Protein 1BUS (pdb70)

B-factor: mean 2.75, std 1.79, range [0.45, 11.87]

Sequence (56 aa):
GAQVDCAEFKDPKVYCTRESNPHCGSNGETYGNKCAFCKAVMKSGGKINLKHRGKCGAQVDCAEFKDPKVYCTRESNPHCGSNGETYGNKCAFCKAVMKSGGKINLKHRGKCGAQVDCAEFKDPKVYCTRESNPHCGSNGETYGNKCAFCKAVMKSGGKINLKHRGKCGAQVDCAEFKDPKVYCTRESNPHCGSNGETYGNKCAFCKAVMKSGGKINLKHRGKCGAQVDCAEFKDPKVYCTRESNPHCGSNGETYGNKCAFCKAVMKSGGKINLKHRGKC

Nearest PDB structures (foldseek):
  2bus-assembly1_A  TM=8.706E-01  e=3.213E-07  Bos taurus
  4ovo-assembly1_A  TM=6.851E-01  e=3.018E-05  Lophura nycthemera
  1sgp-assembly1_I  TM=7.358E-01  e=1.054E-04  Meleagris gallopavo
  2sgf-assembly1_I  TM=7.367E-01  e=1.054E-04  Meleagris gallopavo
  1sgr-assembly1_I  TM=7.365E-01  e=1.565E-04  Meleagris gallopavo

CATH classification: 3.30.60.30

Radius of gyration: 10.7 Å; Cα contacts (8 Å, |Δi|>4): 84; chains: 1; bounding box: 30×25×21 Å

Foldseek 3Di:
DDDQDQVVQVPDDDDPQDPAAWWAWPPAFIQGHSNSQSVCVVVVPPGTDTDGHDTD

Secondary structure (DSSP, 8-state):
------STT-TTTTS-SS-S--EEBSSS-EE--HHHHHHHHHTT-S---B--SS--

Solvent-accessible surface area: 4419 Å² total

InterPro domains:
  IPR002350 Kazal domain [PF00050] (30-80)
  IPR002350 Kazal domain [PS00282] (40-62)
  IPR002350 Kazal domain [PS51465] (24-80)
  IPR002350 Kazal domain [SM00280] (29-80)
  IPR036058 Kazal domain superfamily [SSF100895] (27-80)
  IPR050159 Kazal-type Serine Protease Inhibitor [PTHR47499] (1-80)

Organism: Bos taurus (NCBI:txid9913)

Structure (mmCIF, N/CA/C/O backbone):
data_1BUS
#
_entry.id   1BUS
#
_cell.length_a   1.000
_cell.length_b   1.000
_cell.length_c   1.000
_cell.angle_alpha   90.00
_cell.angle_beta   90.00
_cell.angle_gamma   90.00
#
_symmetry.space_group_name_H-M   'P 1'
#
loop_
_atom_site.group_PDB
_atom_site.id
_atom_site.type_symbol
_atom_site.label_atom_id
_atom_site.label_alt_id
_atom_site.label_comp_id
_atom_site.label_asym_id
_atom_site.label_entity_id
_atom_site.label_seq_id
_atom_site.pdbx_PDB_ins_code
_atom_site.Cartn_x
_atom_site.Cartn_y
_atom_site.Cartn_z
_atom_site.occupancy
_atom_site.B_iso_or_equiv
_atom_site.auth_seq_id
_atom_site.auth_comp_id
_atom_site.auth_asym_id
_atom_site.auth_atom_id
_atom_site.pdbx_PDB_model_num
ATOM 11 N N . GLY A 1 2 ? 1.876 -14.662 9.851 1.00 2.65 2 GLY A N 1
ATOM 12 C CA . GLY A 1 2 ? 1.138 -14.353 8.644 1.00 3.94 2 GLY A CA 1
ATOM 13 C C . GLY A 1 2 ? 1.020 -12.851 8.396 1.00 3.16 2 GLY A C 1
ATOM 14 O O . GLY A 1 2 ? 0.090 -12.224 8.897 1.00 3.13 2 GLY A O 1
ATOM 16 N N . ALA A 1 3 ? 1.966 -12.328 7.632 1.00 3.11 3 ALA A N 1
ATOM 17 C CA . ALA A 1 3 ? 1.974 -10.907 7.315 1.00 3.21 3 ALA A CA 1
ATOM 18 C C . ALA A 1 3 ? 0.603 -10.555 6.727 1.00 1.90 3 ALA A C 1
ATOM 19 O O . ALA A 1 3 ? 0.195 -11.112 5.709 1.00 3.19 3 ALA A O 1
ATOM 23 N N . GLN A 1 4 ? -0.071 -9.631 7.398 1.00 1.05 4 GLN A N 1
ATOM 24 C CA . GLN A 1 4 ? -1.382 -9.200 6.962 1.00 2.27 4 GLN A CA 1
ATOM 25 C C . GLN A 1 4 ? -1.391 -7.912 6.148 1.00 1.69 4 GLN A C 1
ATOM 26 O O . GLN A 1 4 ? -2.145 -7.000 6.496 1.00 2.16 4 GLN A O 1
ATOM 34 N N . VAL A 1 5 ? -0.575 -7.869 5.103 1.00 1.22 5 VAL A N 1
ATOM 35 C CA . VAL A 1 5 ? -0.522 -6.685 4.270 1.00 1.01 5 VAL A CA 1
ATOM 36 C C . VAL A 1 5 ? -1.303 -6.901 2.969 1.00 0.97 5 VAL A C 1
ATOM 37 O O . VAL A 1 5 ? -0.848 -6.470 1.909 1.00 2.29 5 VAL A O 1
ATOM 44 N N . ASP A 1 6 ? -2.443 -7.554 3.088 1.00 0.91 6 ASP A N 1
ATOM 45 C CA . ASP A 1 6 ? -3.281 -7.822 1.921 1.00 0.85 6 ASP A CA 1
ATOM 46 C C . ASP A 1 6 ? -4.043 -6.530 1.656 1.00 1.21 6 ASP A C 1
ATOM 47 O O . ASP A 1 6 ? -4.235 -5.785 2.627 1.00 1.87 6 ASP A O 1
ATOM 54 N N . CYS A 1 7 ? -4.439 -6.294 0.423 1.00 1.25 7 CYS A N 1
ATOM 55 C CA . CYS A 1 7 ? -5.165 -5.073 0.118 1.00 1.79 7 CYS A CA 1
ATOM 56 C C . CYS A 1 7 ? -6.351 -5.253 -0.846 1.00 1.45 7 CYS A C 1
ATOM 57 O O . CYS A 1 7 ? -6.914 -4.269 -1.332 1.00 1.65 7 CYS A O 1
ATOM 62 N N . ALA A 1 8 ? -6.691 -6.505 -1.090 1.00 1.84 8 ALA A N 1
ATOM 63 C CA . ALA A 1 8 ? -7.785 -6.835 -1.974 1.00 2.43 8 ALA A CA 1
ATOM 64 C C . ALA A 1 8 ? -9.072 -6.955 -1.158 1.00 2.34 8 ALA A C 1
ATOM 65 O O . ALA A 1 8 ? -10.134 -6.449 -1.513 1.00 2.64 8 ALA A O 1
ATOM 69 N N . GLU A 1 9 ? -8.936 -7.657 -0.040 1.00 2.48 9 GLU A N 1
ATOM 70 C CA . GLU A 1 9 ? -10.031 -7.896 0.874 1.00 3.15 9 GLU A CA 1
ATOM 71 C C . GLU A 1 9 ? -10.543 -6.680 1.628 1.00 2.57 9 GLU A C 1
ATOM 72 O O . GLU A 1 9 ? -11.546 -6.804 2.337 1.00 3.13 9 GLU A O 1
ATOM 80 N N . PHE A 1 10 ? -9.867 -5.554 1.472 1.00 1.80 10 PHE A N 1
ATOM 81 C CA . PHE A 1 10 ? -10.284 -4.338 2.155 1.00 2.07 10 PHE A CA 1
ATOM 82 C C . PHE A 1 10 ? -10.498 -3.187 1.165 1.00 1.60 10 PHE A C 1
ATOM 83 O O . PHE A 1 10 ? -10.451 -2.020 1.547 1.00 2.60 10 PHE A O 1
ATOM 94 N N . LYS A 1 11 ? -10.726 -3.569 -0.080 1.00 1.27 11 LYS A N 1
ATOM 95 C CA . LYS A 1 11 ? -10.945 -2.578 -1.123 1.00 2.33 11 LYS A CA 1
ATOM 96 C C . LYS A 1 11 ? -12.238 -1.805 -0.845 1.00 2.45 11 LYS A C 1
ATOM 97 O O . LYS A 1 11 ? -12.224 -0.649 -0.421 1.00 3.71 11 LYS A O 1
ATOM 105 N N . ASP A 1 12 ? -13.347 -2.484 -1.099 1.00 1.62 12 ASP A N 1
ATOM 106 C CA . ASP A 1 12 ? -14.666 -1.916 -0.899 1.00 1.90 12 ASP A CA 1
ATOM 107 C C . ASP A 1 12 ? -15.210 -2.299 0.472 1.00 1.61 12 ASP A C 1
ATOM 108 O O . ASP A 1 12 ? -14.699 -3.234 1.089 1.00 2.25 12 ASP A O 1
ATOM 115 N N . PRO A 1 13 ? -16.251 -1.556 0.914 1.00 1.61 13 PRO A N 1
ATOM 116 C CA . PRO A 1 13 ? -16.846 -0.466 0.184 1.00 1.63 13 PRO A CA 1
ATOM 117 C C . PRO A 1 13 ? -16.493 0.926 0.709 1.00 1.64 13 PRO A C 1
ATOM 118 O O . PRO A 1 13 ? -16.744 1.207 1.881 1.00 2.29 13 PRO A O 1
ATOM 123 N N . LYS A 1 14 ? -15.931 1.757 -0.153 1.00 2.13 14 LYS A N 1
ATOM 124 C CA . LYS A 1 14 ? -15.539 3.119 0.201 1.00 2.66 14 LYS A CA 1
ATOM 125 C C . LYS A 1 14 ? -14.720 3.065 1.503 1.00 1.66 14 LYS A C 1
ATOM 126 O O . LYS A 1 14 ? -15.124 3.586 2.537 1.00 1.85 14 LYS A O 1
ATOM 134 N N . VAL A 1 15 ? -13.574 2.410 1.390 1.00 1.36 15 VAL A N 1
ATOM 135 C CA . VAL A 1 15 ? -12.677 2.247 2.508 1.00 1.72 15 VAL A CA 1
ATOM 136 C C . VAL A 1 15 ? -11.340 3.018 2.521 1.00 2.32 15 VAL A C 1
ATOM 137 O O . VAL A 1 15 ? -11.207 4.110 3.069 1.00 3.78 15 VAL A O 1
ATOM 144 N N . TYR A 1 16 ? -10.362 2.382 1.900 1.00 2.93 16 TYR A N 1
ATOM 145 C CA . TYR A 1 16 ? -9.016 2.869 1.779 1.00 3.96 16 TYR A CA 1
ATOM 146 C C . TYR A 1 16 ? -8.498 3.850 0.739 1.00 2.47 16 TYR A C 1
ATOM 147 O O . TYR A 1 16 ? -7.854 3.423 -0.209 1.00 2.71 16 TYR A O 1
ATOM 158 N N . CYS A 1 17 ? -8.752 5.144 0.900 1.00 2.25 17 CYS A N 1
ATOM 159 C CA . CYS A 1 17 ? -8.260 6.098 -0.075 1.00 1.19 17 CYS A CA 1
ATOM 160 C C . CYS A 1 17 ? -8.161 7.520 0.478 1.00 1.53 17 CYS A C 1
ATOM 161 O O . CYS A 1 17 ? -8.519 7.840 1.604 1.00 2.90 17 CYS A O 1
ATOM 166 N N . THR A 1 18 ? -7.648 8.379 -0.392 1.00 2.15 18 THR A N 1
ATOM 167 C CA . THR A 1 18 ? -7.441 9.785 -0.142 1.00 2.70 18 THR A CA 1
ATOM 168 C C . THR A 1 18 ? -6.682 10.187 1.123 1.00 2.31 18 THR A C 1
ATOM 169 O O . THR A 1 18 ? -5.481 10.445 1.047 1.00 2.96 18 THR A O 1
ATOM 176 N N . ARG A 1 19 ? -7.394 10.232 2.233 1.00 2.18 19 ARG A N 1
ATOM 177 C CA . ARG A 1 19 ? -6.794 10.602 3.503 1.00 2.06 19 ARG A CA 1
ATOM 178 C C . ARG A 1 19 ? -5.916 9.439 4.008 1.00 1.71 19 ARG A C 1
ATOM 179 O O . ARG A 1 19 ? -6.337 8.531 4.709 1.00 2.35 19 ARG A O 1
ATOM 189 N N . GLU A 1 20 ? -4.655 9.534 3.596 1.00 2.43 20 GLU A N 1
ATOM 190 C CA . GLU A 1 20 ? -3.640 8.562 3.938 1.00 2.76 20 GLU A CA 1
ATOM 191 C C . GLU A 1 20 ? -3.565 8.313 5.444 1.00 2.00 20 GLU A C 1
ATOM 192 O O . GLU A 1 20 ? -3.457 9.287 6.185 1.00 3.05 20 GLU A O 1
ATOM 200 N N . SER A 1 21 ? -3.621 7.044 5.822 1.00 1.42 21 SER A N 1
ATOM 201 C CA . SER A 1 21 ? -3.557 6.698 7.246 1.00 2.30 21 SER A CA 1
ATOM 202 C C . SER A 1 21 ? -2.229 5.940 7.586 1.00 2.45 21 SER A C 1
ATOM 203 O O . SER A 1 21 ? -2.257 5.108 8.475 1.00 3.93 21 SER A O 1
ATOM 208 N N . ASN A 1 22 ? -1.222 6.331 6.818 1.00 1.47 22 ASN A N 1
ATOM 209 C CA . ASN A 1 22 ? 0.060 5.708 7.026 1.00 2.32 22 ASN A CA 1
ATOM 210 C C . ASN A 1 22 ? 1.128 6.007 5.984 1.00 1.53 22 ASN A C 1
ATOM 211 O O . ASN A 1 22 ? 1.041 5.412 4.910 1.00 1.79 22 ASN A O 1
ATOM 218 N N . PRO A 1 23 ? 2.106 6.890 6.295 1.00 1.28 23 PRO A N 1
ATOM 219 C CA . PRO A 1 23 ? 3.154 7.196 5.326 1.00 1.06 23 PRO A CA 1
ATOM 220 C C . PRO A 1 23 ? 3.989 5.900 5.258 1.00 0.97 23 PRO A C 1
ATOM 221 O O . PRO A 1 23 ? 4.861 5.781 6.111 1.00 1.43 23 PRO A O 1
ATOM 226 N N . HIS A 1 24 ? 3.664 5.066 4.291 1.00 1.01 24 HIS A N 1
ATOM 227 C CA . HIS A 1 24 ? 4.410 3.808 4.162 1.00 0.94 24 HIS A CA 1
ATOM 228 C C . HIS A 1 24 ? 5.307 3.861 2.905 1.00 0.96 24 HIS A C 1
ATOM 229 O O . HIS A 1 24 ? 4.862 4.426 1.909 1.00 1.07 24 HIS A O 1
ATOM 241 N N . CYS A 1 25 ? 6.506 3.278 3.043 1.00 0.95 25 CYS A N 1
ATOM 242 C CA . CYS A 1 25 ? 7.401 3.301 1.903 1.00 1.15 25 CYS A CA 1
ATOM 243 C C . CYS A 1 25 ? 7.856 1.987 1.266 1.00 1.22 25 CYS A C 1
ATOM 244 O O . CYS A 1 25 ? 8.473 1.104 1.844 1.00 2.38 25 CYS A O 1
ATOM 249 N N . GLY A 1 26 ? 7.510 1.880 -0.022 1.00 1.05 26 GLY A N 1
ATOM 250 C CA . GLY A 1 26 ? 7.794 0.760 -0.883 1.00 1.33 26 GLY A CA 1
ATOM 251 C C . GLY A 1 26 ? 9.194 0.171 -0.851 1.00 2.14 26 GLY A C 1
ATOM 252 O O . GLY A 1 26 ? 10.064 0.617 -0.109 1.00 3.80 26 GLY A O 1
ATOM 254 N N . SER A 1 27 ? 9.368 -0.846 -1.685 1.00 1.58 27 SER A N 1
ATOM 255 C CA . SER A 1 27 ? 10.684 -1.512 -1.742 1.00 2.84 27 SER A CA 1
ATOM 256 C C . SER A 1 27 ? 11.869 -0.531 -1.862 1.00 3.14 27 SER A C 1
ATOM 257 O O . SER A 1 27 ? 12.535 -0.226 -0.869 1.00 4.69 27 SER A O 1
ATOM 262 N N . ASN A 1 28 ? 12.075 -0.081 -3.063 1.00 2.20 28 ASN A N 1
ATOM 263 C CA . ASN A 1 28 ? 13.142 0.866 -3.365 1.00 3.04 28 ASN A CA 1
ATOM 264 C C . ASN A 1 28 ? 12.517 1.684 -4.517 1.00 2.76 28 ASN A C 1
ATOM 265 O O . ASN A 1 28 ? 13.246 2.103 -5.403 1.00 3.99 28 ASN A O 1
ATOM 272 N N . GLY A 1 29 ? 11.193 1.841 -4.412 1.00 2.33 29 GLY A N 1
ATOM 273 C CA . GLY A 1 29 ? 10.546 2.589 -5.467 1.00 4.04 29 GLY A CA 1
ATOM 274 C C . GLY A 1 29 ? 9.727 3.812 -5.150 1.00 4.07 29 GLY A C 1
ATOM 275 O O . GLY A 1 29 ? 9.841 4.790 -5.907 1.00 4.90 29 GLY A O 1
ATOM 277 N N . GLU A 1 30 ? 8.936 3.764 -4.095 1.00 3.26 30 GLU A N 1
ATOM 278 C CA . GLU A 1 30 ? 8.132 4.912 -3.775 1.00 3.31 30 GLU A CA 1
ATOM 279 C C . GLU A 1 30 ? 7.598 5.121 -2.359 1.00 2.68 30 GLU A C 1
ATOM 280 O O . GLU A 1 30 ? 7.372 4.189 -1.598 1.00 2.35 30 GLU A O 1
ATOM 288 N N . THR A 1 31 ? 7.407 6.404 -2.064 1.00 2.63 31 THR A N 1
ATOM 289 C CA . THR A 1 31 ? 6.897 6.815 -0.768 1.00 2.16 31 THR A CA 1
ATOM 290 C C . THR A 1 31 ? 5.429 7.216 -0.945 1.00 2.23 31 THR A C 1
ATOM 291 O O . THR A 1 31 ? 5.136 8.163 -1.671 1.00 2.50 31 THR A O 1
ATOM 298 N N . TYR A 1 32 ? 4.580 6.474 -0.270 1.00 2.11 32 TYR A N 1
ATOM 299 C CA . TYR A 1 32 ? 3.141 6.761 -0.359 1.00 2.38 32 TYR A CA 1
ATOM 300 C C . TYR A 1 32 ? 2.531 6.227 0.927 1.00 1.48 32 TYR A C 1
ATOM 301 O O . TYR A 1 32 ? 3.187 6.365 1.974 1.00 1.20 32 TYR A O 1
ATOM 312 N N . GLY A 1 33 ? 1.343 5.650 0.851 1.00 1.91 33 GLY A N 1
ATOM 313 C CA . GLY A 1 33 ? 0.780 5.145 2.086 1.00 2.69 33 GLY A CA 1
ATOM 314 C C . GLY A 1 33 ? -0.708 4.985 2.220 1.00 2.16 33 GLY A C 1
ATOM 315 O O . GLY A 1 33 ? -1.124 4.159 3.037 1.00 2.83 33 GLY A O 1
ATOM 317 N N . ASN A 1 34 ? -1.451 5.740 1.450 1.00 1.33 34 ASN A N 1
ATOM 318 C CA . ASN A 1 34 ? -2.905 5.616 1.537 1.00 1.52 34 ASN A CA 1
ATOM 319 C C . ASN A 1 34 ? -3.064 4.182 0.953 1.00 1.57 34 ASN A C 1
ATOM 320 O O . ASN A 1 34 ? -2.541 3.914 -0.113 1.00 1.51 34 ASN A O 1
ATOM 327 N N . LYS A 1 35 ? -3.774 3.395 1.735 1.00 1.75 35 LYS A N 1
ATOM 328 C CA . LYS A 1 35 ? -4.039 2.017 1.389 1.00 1.89 35 LYS A CA 1
ATOM 329 C C . LYS A 1 35 ? -4.356 1.877 -0.117 1.00 1.50 35 LYS A C 1
ATOM 330 O O . LYS A 1 35 ? -3.834 0.941 -0.732 1.00 1.30 35 LYS A O 1
ATOM 338 N N . CYS A 1 36 ? -5.176 2.791 -0.638 1.00 1.54 36 CYS A N 1
ATOM 339 C CA . CYS A 1 36 ? -5.492 2.689 -2.050 1.00 1.47 36 CYS A CA 1
ATOM 340 C C . CYS A 1 36 ? -4.219 2.943 -2.892 1.00 1.03 36 CYS A C 1
ATOM 341 O O . CYS A 1 36 ? -3.969 2.130 -3.768 1.00 0.99 36 CYS A O 1
ATOM 346 N N . ALA A 1 37 ? -3.522 4.023 -2.585 1.00 0.81 37 ALA A N 1
ATOM 347 C CA . ALA A 1 37 ? -2.317 4.327 -3.336 1.00 0.66 37 ALA A CA 1
ATOM 348 C C . ALA A 1 37 ? -1.404 3.096 -3.433 1.00 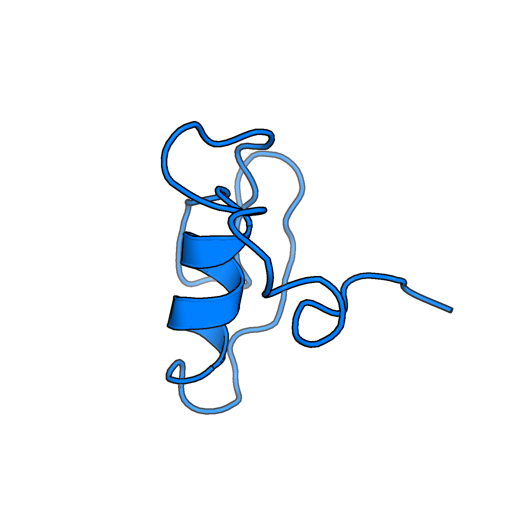0.49 37 ALA A C 1
ATOM 349 O O . ALA A 1 37 ? -1.048 2.719 -4.545 1.00 0.70 37 ALA A O 1
ATOM 353 N N . PHE A 1 38 ? -1.071 2.536 -2.274 1.00 0.54 38 PHE A N 1
ATOM 354 C CA . PHE A 1 38 ? -0.208 1.372 -2.295 1.00 0.70 38 PHE A CA 1
ATOM 355 C C . PHE A 1 38 ? -0.733 0.144 -3.043 1.00 0.64 38 PHE A C 1
ATOM 356 O O . PHE A 1 38 ? 0.015 -0.373 -3.881 1.00 0.63 38 PHE A O 1
ATOM 367 N N . CYS A 1 39 ? -1.951 -0.283 -2.739 1.00 0.71 39 CYS A N 1
ATOM 368 C CA . CYS A 1 39 ? -2.467 -1.454 -3.437 1.00 0.72 39 CYS A CA 1
ATOM 369 C C . CYS A 1 39 ? -2.545 -1.166 -4.949 1.00 0.45 39 CYS A C 1
ATOM 370 O O . CYS A 1 39 ? -2.125 -1.979 -5.771 1.00 0.56 39 CYS A O 1
ATOM 375 N N . LYS A 1 40 ? -3.087 -0.003 -5.265 1.00 0.52 40 LYS A N 1
ATOM 376 C CA . LYS A 1 40 ? -3.243 0.433 -6.636 1.00 0.76 40 LYS A CA 1
ATOM 377 C C . LYS A 1 40 ? -1.931 0.456 -7.410 1.00 0.76 40 LYS A C 1
ATOM 378 O O . LYS A 1 40 ? -1.898 -0.011 -8.550 1.00 0.98 40 LYS A O 1
ATOM 386 N N . ALA A 1 41 ? -0.893 0.992 -6.785 1.00 0.67 41 ALA A N 1
ATOM 387 C CA . ALA A 1 41 ? 0.406 1.060 -7.445 1.00 0.94 41 ALA A CA 1
ATOM 388 C C . ALA A 1 41 ? 1.009 -0.347 -7.541 1.00 0.96 41 ALA A C 1
ATOM 389 O O . ALA A 1 41 ? 1.267 -0.818 -8.644 1.00 1.08 41 ALA A O 1
ATOM 393 N N . VAL A 1 42 ? 1.208 -0.958 -6.387 1.00 0.98 42 VAL A N 1
ATOM 394 C CA . VAL A 1 42 ? 1.772 -2.290 -6.311 1.00 1.29 42 VAL A CA 1
ATOM 395 C C . VAL A 1 42 ? 1.122 -3.248 -7.306 1.00 1.05 42 VAL A C 1
ATOM 396 O O . VAL A 1 42 ? 1.822 -4.095 -7.859 1.00 1.19 42 VAL A O 1
ATOM 403 N N . MET A 1 43 ? -0.177 -3.078 -7.499 1.00 0.90 43 MET A N 1
ATOM 404 C CA . MET A 1 43 ? -0.888 -3.947 -8.438 1.00 1.13 43 MET A CA 1
ATOM 405 C C . MET A 1 43 ? -0.169 -3.791 -9.789 1.00 1.07 43 MET A C 1
ATOM 406 O O . MET A 1 43 ? 0.411 -4.746 -10.295 1.00 1.20 43 MET A O 1
ATOM 413 N N . LYS A 1 44 ? -0.239 -2.578 -10.320 1.00 1.02 44 LYS A N 1
ATOM 414 C CA . LYS A 1 44 ? 0.385 -2.269 -11.584 1.00 1.19 44 LYS A CA 1
ATOM 415 C C . LYS A 1 44 ? 1.816 -1.777 -11.322 1.00 1.18 44 LYS A C 1
ATOM 416 O O . LYS A 1 44 ? 2.201 -0.714 -11.814 1.00 2.12 44 LYS A O 1
ATOM 424 N N . SER A 1 45 ? 2.565 -2.552 -10.561 1.00 1.48 45 SER A N 1
ATOM 425 C CA . SER A 1 45 ? 3.937 -2.212 -10.231 1.00 1.50 45 SER A CA 1
ATOM 426 C C . SER A 1 45 ? 4.880 -2.904 -11.215 1.00 1.70 45 SER A C 1
ATOM 427 O O . SER A 1 45 ? 5.805 -2.288 -11.745 1.00 2.11 45 SER A O 1
ATOM 432 N N . GLY A 1 46 ? 4.615 -4.185 -11.433 1.00 1.91 46 GLY A N 1
ATOM 433 C CA . GLY A 1 46 ? 5.423 -4.978 -12.342 1.00 2.20 46 GLY A CA 1
ATOM 434 C C . GLY A 1 46 ? 5.646 -6.382 -11.770 1.00 2.27 46 GLY A C 1
ATOM 435 O O . GLY A 1 46 ? 5.750 -7.360 -12.511 1.00 2.54 46 GLY A O 1
ATOM 437 N N . GLY A 1 47 ? 5.713 -6.438 -10.448 1.00 2.22 47 GLY A N 1
ATOM 438 C CA . GLY A 1 47 ? 5.921 -7.694 -9.753 1.00 2.61 47 GLY A CA 1
ATOM 439 C C . GLY A 1 47 ? 7.311 -7.771 -9.119 1.00 1.95 47 GLY A C 1
ATOM 440 O O . GLY A 1 47 ? 7.857 -8.863 -8.969 1.00 2.52 47 GLY A O 1
ATOM 442 N N . LYS A 1 48 ? 7.842 -6.608 -8.765 1.00 1.60 48 LYS A N 1
ATOM 443 C CA . LYS A 1 48 ? 9.160 -6.553 -8.153 1.00 2.15 48 LYS A CA 1
ATOM 444 C C . LYS A 1 48 ? 9.255 -5.403 -7.155 1.00 2.01 48 LYS A C 1
ATOM 445 O O . LYS A 1 48 ? 10.354 -4.942 -6.843 1.00 2.42 48 LYS A O 1
ATOM 453 N N . ILE A 1 49 ? 8.101 -4.961 -6.673 1.00 1.69 49 ILE A N 1
ATOM 454 C CA . ILE A 1 49 ? 8.064 -3.866 -5.712 1.00 1.59 49 ILE A CA 1
ATOM 455 C C . ILE A 1 49 ? 7.563 -4.406 -4.374 1.00 1.30 49 ILE A C 1
ATOM 456 O O . ILE A 1 49 ? 6.362 -4.373 -4.114 1.00 1.76 49 ILE A O 1
ATOM 464 N N . ASN A 1 50 ? 8.501 -4.885 -3.572 1.00 1.79 50 ASN A N 1
ATOM 465 C CA . ASN A 1 50 ? 8.138 -5.427 -2.262 1.00 1.78 50 ASN A CA 1
ATOM 466 C C . ASN A 1 50 ? 8.016 -4.213 -1.340 1.00 1.55 50 ASN A C 1
ATOM 467 O O . ASN A 1 50 ? 7.964 -3.095 -1.865 1.00 1.61 50 ASN A O 1
ATOM 474 N N . LEU A 1 51 ? 7.974 -4.469 -0.036 1.00 1.60 51 LEU A N 1
ATOM 475 C CA . LEU A 1 51 ? 7.859 -3.364 0.873 1.00 1.54 51 LEU A CA 1
ATOM 476 C C . LEU A 1 51 ? 8.755 -3.353 2.128 1.00 1.37 51 LEU A C 1
ATOM 477 O O . LEU A 1 51 ? 9.073 -4.336 2.776 1.00 2.51 51 LEU A O 1
ATOM 485 N N . LYS A 1 52 ? 9.132 -2.122 2.423 1.00 1.54 52 LYS A N 1
ATOM 486 C CA . LYS A 1 52 ? 9.979 -1.773 3.570 1.00 2.25 52 LYS A CA 1
ATOM 487 C C . LYS A 1 52 ? 9.223 -0.496 4.048 1.00 2.15 52 LYS A C 1
ATOM 488 O O . LYS A 1 52 ? 9.744 0.557 4.358 1.00 3.61 52 LYS A O 1
ATOM 496 N N . HIS A 1 53 ? 7.916 -0.710 4.058 1.00 2.24 53 HIS A N 1
ATOM 497 C CA . HIS A 1 53 ? 6.912 0.288 4.433 1.00 3.36 53 HIS A CA 1
ATOM 498 C C . HIS A 1 53 ? 7.052 1.141 5.693 1.00 1.85 53 HIS A C 1
ATOM 499 O O . HIS A 1 53 ? 6.259 2.075 5.769 1.00 1.86 53 HIS A O 1
ATOM 511 N N . ARG A 1 54 ? 7.987 0.800 6.547 1.00 1.50 54 ARG A N 1
ATOM 512 C CA . ARG A 1 54 ? 8.122 1.612 7.749 1.00 1.06 54 ARG A CA 1
ATOM 513 C C . ARG A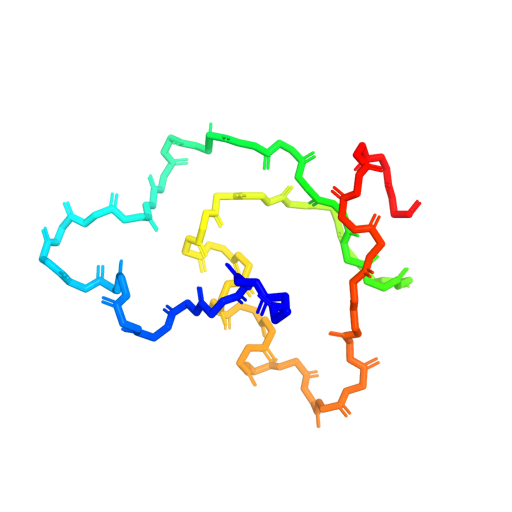 1 54 ? 8.842 2.946 7.499 1.00 1.27 54 ARG A C 1
ATOM 514 O O . ARG A 1 54 ? 10.015 2.966 7.149 1.00 2.34 54 ARG A O 1
ATOM 524 N N . GLY A 1 55 ? 8.081 4.017 7.697 1.00 1.20 55 GLY A N 1
ATOM 525 C CA . GLY A 1 55 ? 8.633 5.354 7.495 1.00 1.72 55 GLY A CA 1
ATOM 526 C C . GLY A 1 55 ? 9.108 5.397 6.036 1.00 1.05 55 GLY A C 1
ATOM 527 O O . GLY A 1 55 ? 8.354 5.021 5.142 1.00 0.99 55 GLY A O 1
ATOM 529 N N . LYS A 1 56 ? 10.336 5.848 5.860 1.00 1.71 56 LYS A N 1
ATOM 530 C CA . LYS A 1 56 ? 10.902 5.932 4.528 1.00 2.02 56 LYS A CA 1
ATOM 531 C C . LYS A 1 56 ? 10.998 4.480 4.017 1.00 2.44 56 LYS A C 1
ATOM 532 O O . LYS A 1 56 ? 10.711 3.524 4.731 1.00 3.09 56 LYS A O 1
ATOM 540 N N . CYS A 1 57 ? 11.406 4.372 2.762 1.00 2.37 57 CYS A N 1
ATOM 541 C CA . CYS A 1 57 ? 11.541 3.068 2.131 1.00 3.01 57 CYS A CA 1
ATOM 542 C C . CYS A 1 57 ? 12.584 2.280 2.905 1.00 4.10 57 CYS A C 1
ATOM 543 O O . CYS A 1 57 ? 13.330 2.871 3.693 1.00 3.96 57 CYS A O 1
ATOM 559 N N . GLY A 1 2 ? 0.483 -13.816 -10.893 1.00 1.91 2 GLY A N 2
ATOM 560 C CA . GLY A 1 2 ? 0.945 -12.445 -11.009 1.00 2.23 2 GLY A CA 2
ATOM 561 C C . GLY A 1 2 ? 1.138 -11.771 -9.654 1.00 2.32 2 GLY A C 2
ATOM 562 O O . GLY A 1 2 ? 2.076 -10.995 -9.491 1.00 2.83 2 GLY A O 2
ATOM 564 N N . ALA A 1 3 ? 0.248 -12.087 -8.729 1.00 2.35 3 ALA A N 2
ATOM 565 C CA . ALA A 1 3 ? 0.304 -11.521 -7.386 1.00 2.95 3 ALA A CA 2
ATOM 566 C C . ALA A 1 3 ? -0.086 -10.040 -7.416 1.00 1.94 3 ALA A C 2
ATOM 567 O O . ALA A 1 3 ? -1.259 -9.725 -7.217 1.00 3.02 3 ALA A O 2
ATOM 571 N N . GLN A 1 4 ? 0.884 -9.179 -7.660 1.00 1.19 4 GLN A N 2
ATOM 572 C CA . GLN A 1 4 ? 0.670 -7.750 -7.722 1.00 1.95 4 GLN A CA 2
ATOM 573 C C . GLN A 1 4 ? 0.484 -7.045 -6.383 1.00 1.52 4 GLN A C 2
ATOM 574 O O . GLN A 1 4 ? 0.409 -5.812 -6.376 1.00 2.66 4 GLN A O 2
ATOM 582 N N . VAL A 1 5 ? 0.414 -7.807 -5.304 1.00 0.89 5 VAL A N 2
ATOM 583 C CA . VAL A 1 5 ? 0.237 -7.207 -3.992 1.00 1.23 5 VAL A CA 2
ATOM 584 C C . VAL A 1 5 ? 1.075 -7.925 -2.930 1.00 1.10 5 VAL A C 2
ATOM 585 O O . VAL A 1 5 ? 0.646 -8.920 -2.345 1.00 1.63 5 VAL A O 2
ATOM 592 N N . ASP A 1 6 ? 2.264 -7.385 -2.710 1.00 0.92 6 ASP A N 2
ATOM 593 C CA . ASP A 1 6 ? 3.178 -7.949 -1.730 1.00 0.98 6 ASP A CA 2
ATOM 594 C C . ASP A 1 6 ? 4.007 -6.803 -1.144 1.00 1.06 6 ASP A C 2
ATOM 595 O O . ASP A 1 6 ? 3.736 -5.636 -1.427 1.00 1.58 6 ASP A O 2
ATOM 602 N N . CYS A 1 7 ? 4.995 -7.173 -0.343 1.00 1.29 7 CYS A N 2
ATOM 603 C CA . CYS A 1 7 ? 5.855 -6.176 0.275 1.00 1.70 7 CYS A CA 2
ATOM 604 C C . CYS A 1 7 ? 7.218 -6.291 -0.428 1.00 2.09 7 CYS A C 2
ATOM 605 O O . CYS A 1 7 ? 8.261 -6.339 0.219 1.00 2.47 7 CYS A O 2
ATOM 610 N N . ALA A 1 8 ? 7.153 -6.330 -1.752 1.00 3.32 8 ALA A N 2
ATOM 611 C CA . ALA A 1 8 ? 8.353 -6.436 -2.565 1.00 4.65 8 ALA A CA 2
ATOM 612 C C . ALA A 1 8 ? 8.937 -5.023 -2.722 1.00 4.36 8 ALA A C 2
ATOM 613 O O . ALA A 1 8 ? 10.149 -4.873 -2.854 1.00 4.72 8 ALA A O 2
ATOM 617 N N . GLU A 1 9 ? 8.039 -4.053 -2.697 1.00 4.39 9 GLU A N 2
ATOM 618 C CA . GLU A 1 9 ? 8.469 -2.669 -2.831 1.00 5.32 9 GLU A CA 2
ATOM 619 C C . GLU A 1 9 ? 9.339 -2.293 -1.628 1.00 4.06 9 GLU A C 2
ATOM 620 O O . GLU A 1 9 ? 10.078 -1.317 -1.711 1.00 5.02 9 GLU A O 2
ATOM 628 N N . PHE A 1 10 ? 9.222 -3.071 -0.564 1.00 2.38 10 PHE A N 2
ATOM 629 C CA . PHE A 1 10 ? 9.995 -2.821 0.649 1.00 2.63 10 PHE A CA 2
ATOM 630 C C . PHE A 1 10 ? 11.140 -3.800 0.865 1.00 1.89 10 PHE A C 2
ATOM 631 O O . PHE A 1 10 ? 11.453 -4.250 1.965 1.00 3.62 10 PHE A O 2
ATOM 642 N N . LYS A 1 11 ? 11.801 -4.130 -0.256 1.00 1.55 11 LYS A N 2
ATOM 643 C CA . LYS A 1 11 ? 12.925 -5.032 -0.305 1.00 3.17 11 LYS A CA 2
ATOM 644 C C . LYS A 1 11 ? 14.177 -4.147 -0.216 1.00 2.73 11 LYS A C 2
ATOM 645 O O . LYS A 1 11 ? 15.131 -4.267 -0.982 1.00 4.29 11 LYS A O 2
ATOM 653 N N . ASP A 1 12 ? 14.142 -3.238 0.754 1.00 1.18 12 ASP A N 2
ATOM 654 C CA . ASP A 1 12 ? 15.214 -2.294 1.011 1.00 1.49 12 ASP A CA 2
ATOM 655 C C . ASP A 1 12 ? 16.615 -2.884 0.940 1.00 2.28 12 ASP A C 2
ATOM 656 O O . ASP A 1 12 ? 16.812 -4.091 1.028 1.00 3.34 12 ASP A O 2
ATOM 663 N N . PRO A 1 13 ? 17.594 -1.947 0.772 1.00 2.46 13 PRO A N 2
ATOM 664 C CA . PRO A 1 13 ? 17.368 -0.530 0.670 1.00 1.74 13 PRO A CA 2
ATOM 665 C C . PRO A 1 13 ? 17.353 0.070 -0.742 1.00 1.37 13 PRO A C 2
ATOM 666 O O . PRO A 1 13 ? 18.211 -0.249 -1.557 1.00 2.43 13 PRO A O 2
ATOM 671 N N . LYS A 1 14 ? 16.369 0.929 -0.979 1.00 1.52 14 LYS A N 2
ATOM 672 C CA . LYS A 1 14 ? 16.187 1.602 -2.244 1.00 2.54 14 LYS A CA 2
ATOM 673 C C . LYS A 1 14 ? 14.842 2.350 -2.267 1.00 1.96 14 LYS A C 2
ATOM 674 O O . LYS A 1 14 ? 14.737 3.439 -2.831 1.00 2.17 14 LYS A O 2
ATOM 682 N N . VAL A 1 15 ? 13.844 1.734 -1.651 1.00 1.70 15 VAL A N 2
ATOM 683 C CA . VAL A 1 15 ? 12.518 2.312 -1.592 1.00 1.62 15 VAL A CA 2
ATOM 684 C C . VAL A 1 15 ? 12.129 2.854 -0.221 1.00 1.53 15 VAL A C 2
ATOM 685 O O . VAL A 1 15 ? 11.608 2.129 0.629 1.00 2.55 15 VAL A O 2
ATOM 692 N N . TYR A 1 16 ? 12.392 4.141 -0.034 1.00 1.90 16 TYR A N 2
ATOM 693 C CA . TYR A 1 16 ? 12.074 4.803 1.226 1.00 2.70 16 TYR A CA 2
ATOM 694 C C . TYR A 1 16 ? 10.776 5.597 1.051 1.00 2.05 16 TYR A C 2
ATOM 695 O O . TYR A 1 16 ? 10.366 5.844 -0.084 1.00 2.37 16 TYR A O 2
ATOM 706 N N . CYS A 1 17 ? 10.170 5.969 2.167 1.00 2.15 17 CYS A N 2
ATOM 707 C CA . CYS A 1 17 ? 8.929 6.726 2.125 1.00 1.76 17 CYS A CA 2
ATOM 708 C C . CYS A 1 17 ? 9.243 8.190 1.811 1.00 2.24 17 CYS A C 2
ATOM 709 O O . CYS A 1 17 ? 9.939 8.846 2.581 1.00 3.26 17 CYS A O 2
ATOM 714 N N . THR A 1 18 ? 8.717 8.654 0.685 1.00 2.32 18 THR A N 2
ATOM 715 C CA . THR A 1 18 ? 8.939 10.026 0.271 1.00 2.97 18 THR A CA 2
ATOM 716 C C . THR A 1 18 ? 7.637 10.791 0.036 1.00 2.47 18 THR A C 2
ATOM 717 O O . THR A 1 18 ? 7.137 11.486 0.921 1.00 2.99 18 THR A O 2
ATOM 724 N N . ARG A 1 19 ? 7.124 10.639 -1.169 1.00 2.28 19 ARG A N 2
ATOM 725 C CA . ARG A 1 19 ? 5.882 11.301 -1.564 1.00 2.74 19 ARG A CA 2
ATOM 726 C C . ARG A 1 19 ? 4.956 10.237 -2.142 1.00 2.45 19 ARG A C 2
ATOM 727 O O . ARG A 1 19 ? 5.099 9.055 -1.815 1.00 2.94 19 ARG A O 2
ATOM 737 N N . GLU A 1 20 ? 4.028 10.655 -2.982 1.00 2.72 20 GLU A N 2
ATOM 738 C CA . GLU A 1 20 ? 3.078 9.762 -3.605 1.00 2.85 20 GLU A CA 2
ATOM 739 C C . GLU A 1 20 ? 3.688 8.530 -4.266 1.00 2.03 20 GLU A C 2
ATOM 740 O O . GLU A 1 20 ? 4.665 8.632 -5.005 1.00 2.49 20 GLU A O 2
ATOM 748 N N . SER A 1 21 ? 3.081 7.383 -3.979 1.00 1.64 21 SER A N 2
ATOM 749 C CA . SER A 1 21 ? 3.549 6.123 -4.540 1.00 1.78 21 SER A CA 2
ATOM 750 C C . SER A 1 21 ? 2.303 5.388 -5.109 1.00 1.54 21 SER A C 2
ATOM 751 O O . SER A 1 21 ? 2.080 4.209 -4.888 1.00 2.23 21 SER A O 2
ATOM 756 N N . ASN A 1 22 ? 1.549 6.191 -5.838 1.00 1.43 22 ASN A N 2
ATOM 757 C CA . ASN A 1 22 ? 0.321 5.749 -6.488 1.00 2.44 22 ASN A CA 2
ATOM 758 C C . ASN A 1 22 ? -0.763 5.478 -5.459 1.00 1.87 22 ASN A C 2
ATOM 759 O O . ASN A 1 22 ? -0.508 4.757 -4.489 1.00 2.23 22 ASN A O 2
ATOM 766 N N . PRO A 1 23 ? -1.970 6.056 -5.672 1.00 1.56 23 PRO A N 2
ATOM 767 C CA . PRO A 1 23 ? -3.079 5.863 -4.749 1.00 1.36 23 PRO A CA 2
ATOM 768 C C . PRO A 1 23 ? -3.778 4.538 -5.051 1.00 1.25 23 PRO A C 2
ATOM 769 O O . PRO A 1 23 ? -4.066 4.241 -6.209 1.00 1.39 23 PRO A O 2
ATOM 774 N N . HIS A 1 24 ? -4.029 3.780 -3.995 1.00 1.16 24 HIS A N 2
ATOM 775 C CA . HIS A 1 24 ? -4.688 2.494 -4.137 1.00 1.08 24 HIS A CA 2
ATOM 776 C C . HIS A 1 24 ? -5.494 2.247 -2.864 1.00 1.01 24 HIS A C 2
ATOM 777 O O . HIS A 1 24 ? -5.022 2.594 -1.780 1.00 1.13 24 HIS A O 2
ATOM 789 N N . CYS A 1 25 ? -6.668 1.664 -3.034 1.00 0.89 25 CYS A N 2
ATOM 790 C CA . CYS A 1 25 ? -7.490 1.399 -1.853 1.00 0.95 25 CYS A CA 2
ATOM 791 C C . CYS A 1 25 ? -6.871 0.155 -1.192 1.00 1.18 25 CYS A C 2
ATOM 792 O O . CYS A 1 25 ? -6.290 -0.647 -1.911 1.00 1.72 25 CYS A O 2
ATOM 797 N N . GLY A 1 26 ? -7.025 0.068 0.129 1.00 1.20 26 GLY A N 2
ATOM 798 C CA . GLY A 1 26 ? -6.464 -1.083 0.839 1.00 1.52 26 GLY A CA 2
ATOM 799 C C . GLY A 1 26 ? -7.031 -1.221 2.271 1.00 2.14 26 GLY A C 2
ATOM 800 O O . GLY A 1 26 ? -6.363 -1.711 3.155 1.00 4.20 26 GLY A O 2
ATOM 802 N N . SER A 1 27 ? -8.271 -0.756 2.464 1.00 1.49 27 SER A N 2
ATOM 803 C CA . SER A 1 27 ? -9.089 -0.697 3.606 1.00 2.74 27 SER A CA 2
ATOM 804 C C . SER A 1 27 ? -10.363 -1.597 3.465 1.00 2.18 27 SER A C 2
ATOM 805 O O . SER A 1 27 ? -10.500 -2.467 2.621 1.00 3.10 27 SER A O 2
ATOM 810 N N . ASN A 1 28 ? -11.323 -1.321 4.336 1.00 1.79 28 ASN A N 2
ATOM 811 C CA . ASN A 1 28 ? -12.582 -2.060 4.318 1.00 2.14 28 ASN A CA 2
ATOM 812 C C . ASN A 1 28 ? -13.381 -1.511 3.119 1.00 2.64 28 ASN A C 2
ATOM 813 O O . ASN A 1 28 ? -14.192 -2.203 2.504 1.00 3.85 28 ASN A O 2
ATOM 820 N N . GLY A 1 29 ? -13.127 -0.252 2.800 1.00 2.56 29 GLY A N 2
ATOM 821 C CA . GLY A 1 29 ? -13.770 0.465 1.696 1.00 4.09 29 GLY A CA 2
ATOM 822 C C . GLY A 1 29 ? -13.154 1.882 1.712 1.00 3.78 29 GLY A C 2
ATOM 823 O O . GLY A 1 29 ? -13.839 2.872 1.930 1.00 4.24 29 GLY A O 2
ATOM 825 N N . GLU A 1 30 ? -11.838 1.886 1.481 1.00 3.08 30 GLU A N 2
ATOM 826 C CA . GLU A 1 30 ? -11.108 3.131 1.474 1.00 2.79 30 GLU A CA 2
ATOM 827 C C . GLU A 1 30 ? -9.752 3.194 0.755 1.00 2.08 30 GLU A C 2
ATOM 828 O O . GLU A 1 30 ? -9.012 2.225 0.539 1.00 1.64 30 GLU A O 2
ATOM 836 N N . THR A 1 31 ? -9.449 4.441 0.387 1.00 2.13 31 THR A N 2
ATOM 837 C CA . THR A 1 31 ? -8.240 4.798 -0.298 1.00 1.60 31 THR A CA 2
ATOM 838 C C . THR A 1 31 ? -7.010 4.905 0.620 1.00 1.41 31 THR A C 2
ATOM 839 O O . THR A 1 31 ? -7.074 5.449 1.717 1.00 1.70 31 THR A O 2
ATOM 846 N N . TYR A 1 32 ? -5.912 4.366 0.107 1.00 1.21 32 TYR A N 2
ATOM 847 C CA . TYR A 1 32 ? -4.657 4.383 0.839 1.00 1.26 32 TYR A CA 2
ATOM 848 C C . TYR A 1 32 ? -3.601 5.081 -0.033 1.00 0.88 32 TYR A C 2
ATOM 849 O O . TYR A 1 32 ? -3.552 4.879 -1.243 1.00 1.11 32 TYR A O 2
ATOM 860 N N . GLY A 1 33 ? -2.791 5.890 0.629 1.00 1.00 33 GLY A N 2
ATOM 861 C CA . GLY A 1 33 ? -1.738 6.640 -0.011 1.00 1.37 33 GLY A CA 2
ATOM 862 C C . GLY A 1 33 ? -0.807 5.913 -0.969 1.00 1.11 33 GLY A C 2
ATOM 863 O O . GLY A 1 33 ? -1.174 5.462 -2.055 1.00 1.48 33 GLY A O 2
ATOM 865 N N . ASN A 1 34 ? 0.446 5.808 -0.539 1.00 0.82 34 ASN A N 2
ATOM 866 C CA . ASN A 1 34 ? 1.484 5.165 -1.281 1.00 1.06 34 ASN A CA 2
ATOM 867 C C . ASN A 1 34 ? 1.653 3.744 -0.730 1.00 0.97 34 ASN A C 2
ATOM 868 O O . ASN A 1 34 ? 0.924 3.275 0.138 1.00 1.13 34 ASN A O 2
ATOM 875 N N . LYS A 1 35 ? 2.669 3.101 -1.294 1.00 1.09 35 LYS A N 2
ATOM 876 C CA . LYS A 1 35 ? 3.009 1.742 -0.916 1.00 1.25 35 LYS A CA 2
ATOM 877 C C . LYS A 1 35 ? 3.514 1.732 0.531 1.00 1.07 35 LYS A C 2
ATOM 878 O O . LYS A 1 35 ? 3.365 0.729 1.224 1.00 1.08 35 LYS A O 2
ATOM 886 N N . CYS A 1 36 ? 4.095 2.850 0.946 1.00 1.21 36 CYS A N 2
ATOM 887 C CA . CYS A 1 36 ? 4.614 2.966 2.300 1.00 1.46 36 CYS A CA 2
ATOM 888 C C . CYS A 1 36 ? 3.419 2.814 3.255 1.00 1.21 36 CYS A C 2
ATOM 889 O O . CYS A 1 36 ? 3.333 1.785 3.918 1.00 1.08 36 CYS A O 2
ATOM 894 N N . ALA A 1 37 ? 2.568 3.822 3.281 1.00 1.23 37 ALA A N 2
ATOM 895 C CA . ALA A 1 37 ? 1.407 3.775 4.150 1.00 1.23 37 ALA A CA 2
ATOM 896 C C . ALA A 1 37 ? 0.638 2.467 3.975 1.00 0.93 37 ALA A C 2
ATOM 897 O O . ALA A 1 37 ? 0.116 1.931 4.949 1.00 1.28 37 ALA A O 2
ATOM 901 N N . PHE A 1 38 ? 0.587 1.989 2.743 1.00 0.58 38 PHE A N 2
ATOM 902 C CA . PHE A 1 38 ? -0.110 0.758 2.432 1.00 0.71 38 PHE A CA 2
ATOM 903 C C . PHE A 1 38 ? 0.438 -0.514 3.067 1.00 0.63 38 PHE A C 2
ATOM 904 O O . PHE A 1 38 ? -0.241 -1.129 3.894 1.00 0.69 38 PHE A O 2
ATOM 915 N N . CYS A 1 39 ? 1.651 -0.886 2.667 1.00 0.59 39 CYS A N 2
ATOM 916 C CA . CYS A 1 39 ? 2.264 -2.090 3.210 1.00 0.57 39 CYS A CA 2
ATOM 917 C C . CYS A 1 39 ? 2.659 -1.894 4.677 1.00 0.45 39 CYS A C 2
ATOM 918 O O . CYS A 1 39 ? 2.715 -2.881 5.416 1.00 0.90 39 CYS A O 2
ATOM 923 N N . LYS A 1 40 ? 2.915 -0.650 5.053 1.00 0.43 40 LYS A N 2
ATOM 924 C CA . LYS A 1 40 ? 3.296 -0.371 6.430 1.00 0.55 40 LYS A CA 2
ATOM 925 C C . LYS A 1 40 ? 2.075 -0.646 7.317 1.00 0.68 40 LYS A C 2
ATOM 926 O O . LYS A 1 40 ? 2.208 -1.313 8.338 1.00 0.93 40 LYS A O 2
ATOM 934 N N . ALA A 1 41 ? 0.936 -0.118 6.884 1.00 0.68 41 ALA A N 2
ATOM 935 C CA . ALA A 1 41 ? -0.285 -0.323 7.654 1.00 1.03 41 ALA A CA 2
ATOM 936 C C . ALA A 1 41 ? -0.511 -1.842 7.731 1.00 1.08 41 ALA A C 2
ATOM 937 O O . ALA A 1 41 ? -0.628 -2.357 8.835 1.00 1.16 41 ALA A O 2
ATOM 941 N N . VAL A 1 42 ? -0.561 -2.471 6.567 1.00 1.20 42 VAL A N 2
ATOM 942 C CA . VAL A 1 42 ? -0.772 -3.909 6.519 1.00 1.63 42 VAL A CA 2
ATOM 943 C C . VAL A 1 42 ? 0.161 -4.650 7.484 1.00 1.43 42 VAL A C 2
ATOM 944 O O . VAL A 1 42 ? -0.276 -5.629 8.090 1.00 1.66 42 VAL A O 2
ATOM 951 N N . MET A 1 43 ? 1.388 -4.164 7.588 1.00 1.24 43 MET A N 2
ATOM 952 C CA . MET A 1 43 ? 2.345 -4.809 8.489 1.00 1.52 43 MET A CA 2
ATOM 953 C C . MET A 1 43 ? 1.697 -4.835 9.880 1.00 1.40 43 MET A C 2
ATOM 954 O O . MET A 1 43 ? 1.194 -5.879 10.289 1.00 1.38 43 MET A O 2
ATOM 961 N N . LYS A 1 44 ? 1.730 -3.696 10.551 1.00 1.43 44 LYS A N 2
ATOM 962 C CA . LYS A 1 44 ? 1.156 -3.577 11.871 1.00 1.49 44 LYS A CA 2
ATOM 963 C C . LYS A 1 44 ? -0.296 -3.118 11.708 1.00 1.43 44 LYS A C 2
ATOM 964 O O . LYS A 1 44 ? -0.702 -2.120 12.308 1.00 2.25 44 LYS A O 2
ATOM 972 N N . SER A 1 45 ? -1.049 -3.845 10.902 1.00 1.67 45 SER A N 2
ATOM 973 C CA . SER A 1 45 ? -2.439 -3.533 10.644 1.00 1.62 45 SER A CA 2
ATOM 974 C C . SER A 1 45 ? -3.356 -3.896 11.802 1.00 1.60 45 SER A C 2
ATOM 975 O O . SER A 1 45 ? -3.833 -3.022 12.528 1.00 2.11 45 SER A O 2
ATOM 980 N N . GLY A 1 46 ? -3.587 -5.190 11.951 1.00 1.62 46 GLY A N 2
ATOM 981 C CA . GLY A 1 46 ? -4.445 -5.693 13.012 1.00 1.67 46 GLY A CA 2
ATOM 982 C C . GLY A 1 46 ? -5.024 -7.045 12.576 1.00 1.45 46 GLY A C 2
ATOM 983 O O . GLY A 1 46 ? -5.238 -7.922 13.408 1.00 1.55 46 GLY A O 2
ATOM 985 N N . GLY A 1 47 ? -5.255 -7.159 11.272 1.00 1.37 47 GLY A N 2
ATOM 986 C CA . GLY A 1 47 ? -5.800 -8.388 10.734 1.00 1.57 47 GLY A CA 2
ATOM 987 C C . GLY A 1 47 ? -6.251 -8.335 9.284 1.00 1.19 47 GLY A C 2
ATOM 988 O O . GLY A 1 47 ? -6.177 -9.365 8.609 1.00 1.95 47 GLY A O 2
ATOM 990 N N . LYS A 1 48 ? -6.700 -7.168 8.841 1.00 1.04 48 LYS A N 2
ATOM 991 C CA . LYS A 1 48 ? -7.148 -7.043 7.472 1.00 1.40 48 LYS A CA 2
ATOM 992 C C . LYS A 1 48 ? -7.474 -5.619 7.035 1.00 1.28 48 LYS A C 2
ATOM 993 O O . LYS A 1 48 ? -8.286 -4.921 7.640 1.00 1.54 48 LYS A O 2
ATOM 1001 N N . ILE A 1 49 ? -6.810 -5.224 5.956 1.00 1.28 49 ILE A N 2
ATOM 1002 C CA . ILE A 1 49 ? -7.029 -3.860 5.406 1.00 1.39 49 ILE A CA 2
ATOM 1003 C C . ILE A 1 49 ? -7.237 -4.176 3.904 1.00 1.61 49 ILE A C 2
ATOM 1004 O O . ILE A 1 49 ? -6.214 -4.555 3.311 1.00 2.08 49 ILE A O 2
ATOM 1012 N N . ASN A 1 50 ? -8.431 -4.047 3.361 1.00 2.07 50 ASN A N 2
ATOM 1013 C CA . ASN A 1 50 ? -8.617 -4.365 1.969 1.00 2.37 50 ASN A CA 2
ATOM 1014 C C . ASN A 1 50 ? -8.608 -3.446 0.752 1.00 2.11 50 ASN A C 2
ATOM 1015 O O . ASN A 1 50 ? -9.002 -2.273 0.611 1.00 2.25 50 ASN A O 2
ATOM 1022 N N . LEU A 1 51 ? -8.073 -4.099 -0.302 1.00 1.87 51 LEU A N 2
ATOM 1023 C CA . LEU A 1 51 ? -7.919 -3.516 -1.625 1.00 1.68 51 LEU A CA 2
ATOM 1024 C C . LEU A 1 51 ? -9.370 -3.361 -2.124 1.00 1.93 51 LEU A C 2
ATOM 1025 O O . LEU A 1 51 ? -10.041 -4.363 -2.349 1.00 2.72 51 LEU A O 2
ATOM 1033 N N . LYS A 1 52 ? -9.756 -2.115 -2.260 1.00 2.39 52 LYS A N 2
ATOM 1034 C CA . LYS A 1 52 ? -11.116 -1.830 -2.724 1.00 3.41 52 LYS A CA 2
ATOM 1035 C C . LYS A 1 52 ? -11.011 -1.342 -4.162 1.00 3.44 52 LYS A C 2
ATOM 1036 O O . LYS A 1 52 ? -10.950 -2.153 -5.092 1.00 4.29 52 LYS A O 2
ATOM 1044 N N . HIS A 1 53 ? -10.992 -0.030 -4.337 1.00 3.32 53 HIS A N 2
ATOM 1045 C CA . HIS A 1 53 ? -10.901 0.587 -5.634 1.00 3.56 53 HIS A CA 2
ATOM 1046 C C . HIS A 1 53 ? -9.439 0.829 -6.038 1.00 2.07 53 HIS A C 2
ATOM 1047 O O . HIS A 1 53 ? -8.543 0.939 -5.196 1.00 1.87 53 HIS A O 2
ATOM 1059 N N . ARG A 1 54 ? -9.241 0.909 -7.349 1.00 1.51 54 ARG A N 2
ATOM 1060 C CA . ARG A 1 54 ? -7.921 1.138 -7.902 1.00 1.36 54 ARG A CA 2
ATOM 1061 C C . ARG A 1 54 ? -7.689 2.640 -8.061 1.00 1.52 54 ARG A C 2
ATOM 1062 O O . ARG A 1 54 ? -7.664 3.158 -9.178 1.00 3.07 54 ARG A O 2
ATOM 1072 N N . GLY A 1 55 ? -7.526 3.304 -6.928 1.00 1.33 55 GLY A N 2
ATOM 1073 C CA . GLY A 1 55 ? -7.298 4.744 -6.923 1.00 1.69 55 GLY A CA 2
ATOM 1074 C C . GLY A 1 55 ? -8.272 5.378 -5.924 1.00 1.24 55 GLY A C 2
ATOM 1075 O O . GLY A 1 55 ? -8.398 4.877 -4.809 1.00 0.95 55 GLY A O 2
ATOM 1077 N N . LYS A 1 56 ? -8.919 6.448 -6.361 1.00 1.64 56 LYS A N 2
ATOM 1078 C CA . LYS A 1 56 ? -9.869 7.123 -5.488 1.00 1.78 56 LYS A CA 2
ATOM 1079 C C . LYS A 1 56 ? -10.960 6.102 -5.141 1.00 1.70 56 LYS A C 2
ATOM 1080 O O . LYS A 1 56 ? -11.309 5.280 -5.983 1.00 1.85 56 LYS A O 2
ATOM 1088 N N . CYS A 1 57 ? -11.452 6.193 -3.916 1.00 1.88 57 CYS A N 2
ATOM 1089 C CA . CYS A 1 57 ? -12.491 5.281 -3.465 1.00 2.20 57 CYS A CA 2
ATOM 1090 C C . CYS A 1 57 ? -13.811 6.056 -3.420 1.00 2.98 57 CYS A C 2
ATOM 1091 O O . CYS A 1 57 ? -14.350 6.464 -4.447 1.00 3.38 57 CYS A O 2
ATOM 1107 N N . GLY A 1 2 ? -0.901 12.734 -11.609 1.00 1.73 2 GLY A N 3
ATOM 1108 C CA . GLY A 1 2 ? -1.001 11.554 -12.447 1.00 2.43 2 GLY A CA 3
ATOM 1109 C C . GLY A 1 2 ? 0.081 10.523 -12.137 1.00 2.96 2 GLY A C 3
ATOM 1110 O O . GLY A 1 2 ? 0.420 9.715 -12.999 1.00 3.94 2 GLY A O 3
ATOM 1112 N N . ALA A 1 3 ? 0.590 10.581 -10.915 1.00 2.96 3 ALA A N 3
ATOM 1113 C CA . ALA A 1 3 ? 1.627 9.655 -10.494 1.00 4.15 3 ALA A CA 3
ATOM 1114 C C . ALA A 1 3 ? 1.943 9.857 -9.014 1.00 3.16 3 ALA A C 3
ATOM 1115 O O . ALA A 1 3 ? 3.066 10.208 -8.656 1.00 4.26 3 ALA A O 3
ATOM 1119 N N . GLN A 1 4 ? 0.931 9.626 -8.191 1.00 1.88 4 GLN A N 3
ATOM 1120 C CA . GLN A 1 4 ? 1.083 9.777 -6.757 1.00 2.40 4 GLN A CA 3
ATOM 1121 C C . GLN A 1 4 ? 0.464 8.567 -6.049 1.00 1.95 4 GLN A C 3
ATOM 1122 O O . GLN A 1 4 ? -0.052 7.651 -6.690 1.00 2.30 4 GLN A O 3
ATOM 1130 N N . VAL A 1 5 ? 0.539 8.606 -4.727 1.00 1.77 5 VAL A N 3
ATOM 1131 C CA . VAL A 1 5 ? -0.003 7.533 -3.912 1.00 1.52 5 VAL A CA 3
ATOM 1132 C C . VAL A 1 5 ? -1.386 7.972 -3.430 1.00 1.03 5 VAL A C 3
ATOM 1133 O O . VAL A 1 5 ? -1.572 9.139 -3.090 1.00 1.87 5 VAL A O 3
ATOM 1140 N N . ASP A 1 6 ? -2.310 7.026 -3.418 1.00 0.81 6 ASP A N 3
ATOM 1141 C CA . ASP A 1 6 ? -3.666 7.316 -2.981 1.00 1.27 6 ASP A CA 3
ATOM 1142 C C . ASP A 1 6 ? -4.375 6.026 -2.571 1.00 1.68 6 ASP A C 3
ATOM 1143 O O . ASP A 1 6 ? -5.110 5.458 -3.373 1.00 2.45 6 ASP A O 3
ATOM 1150 N N . CYS A 1 7 ? -4.127 5.612 -1.337 1.00 1.84 7 CYS A N 3
ATOM 1151 C CA . CYS A 1 7 ? -4.737 4.399 -0.820 1.00 2.29 7 CYS A CA 3
ATOM 1152 C C . CYS A 1 7 ? -5.740 4.724 0.292 1.00 1.83 7 CYS A C 3
ATOM 1153 O O . CYS A 1 7 ? -6.061 3.865 1.115 1.00 2.10 7 CYS A O 3
ATOM 1158 N N . ALA A 1 8 ? -6.212 5.961 0.285 1.00 1.99 8 ALA A N 3
ATOM 1159 C CA . ALA A 1 8 ? -7.169 6.410 1.275 1.00 2.48 8 ALA A CA 3
ATOM 1160 C C . ALA A 1 8 ? -8.570 6.130 0.728 1.00 2.29 8 ALA A C 3
ATOM 1161 O O . ALA A 1 8 ? -9.432 5.574 1.405 1.00 2.84 8 ALA A O 3
ATOM 1165 N N . GLU A 1 9 ? -8.753 6.536 -0.522 1.00 2.14 9 GLU A N 3
ATOM 1166 C CA . GLU A 1 9 ? -10.018 6.352 -1.206 1.00 2.76 9 GLU A CA 3
ATOM 1167 C C . GLU A 1 9 ? -10.243 4.907 -1.644 1.00 2.10 9 GLU A C 3
ATOM 1168 O O . GLU A 1 9 ? -11.308 4.585 -2.171 1.00 2.60 9 GLU A O 3
ATOM 1176 N N . PHE A 1 10 ? -9.241 4.074 -1.414 1.00 1.35 10 PHE A N 3
ATOM 1177 C CA . PHE A 1 10 ? -9.323 2.671 -1.780 1.00 1.68 10 PHE A CA 3
ATOM 1178 C C . PHE A 1 10 ? -10.105 1.890 -0.725 1.00 1.66 10 PHE A C 3
ATOM 1179 O O . PHE A 1 10 ? -10.623 0.820 -1.029 1.00 2.51 10 PHE A O 3
ATOM 1190 N N . LYS A 1 11 ? -10.160 2.454 0.471 1.00 1.84 11 LYS A N 3
ATOM 1191 C CA . LYS A 1 11 ? -10.872 1.821 1.570 1.00 2.59 11 LYS A CA 3
ATOM 1192 C C . LYS A 1 11 ? -12.285 1.462 1.102 1.00 2.26 11 LYS A C 3
ATOM 1193 O O . LYS A 1 11 ? -12.660 0.290 1.077 1.00 3.39 11 LYS A O 3
ATOM 1201 N N . ASP A 1 12 ? -13.032 2.496 0.742 1.00 1.22 12 ASP A N 3
ATOM 1202 C CA . ASP A 1 12 ? -14.395 2.311 0.276 1.00 1.29 12 ASP A CA 3
ATOM 1203 C C . ASP A 1 12 ? -14.379 2.200 -1.245 1.00 1.81 12 ASP A C 3
ATOM 1204 O O . ASP A 1 12 ? -13.416 2.630 -1.879 1.00 3.00 12 ASP A O 3
ATOM 1211 N N . PRO A 1 13 ? -15.468 1.617 -1.796 1.00 1.88 13 PRO A N 3
ATOM 1212 C CA . PRO A 1 13 ? -16.592 1.118 -1.044 1.00 1.59 13 PRO A CA 3
ATOM 1213 C C . PRO A 1 13 ? -16.647 -0.409 -0.936 1.00 1.14 13 PRO A C 3
ATOM 1214 O O . PRO A 1 13 ? -16.647 -1.083 -1.964 1.00 1.73 13 PRO A O 3
ATOM 1219 N N . LYS A 1 14 ? -16.695 -0.899 0.292 1.00 2.16 14 LYS A N 3
ATOM 1220 C CA . LYS A 1 14 ? -16.752 -2.334 0.525 1.00 2.85 14 LYS A CA 3
ATOM 1221 C C . LYS A 1 14 ? -15.672 -3.066 -0.264 1.00 2.33 14 LYS A C 3
ATOM 1222 O O . LYS A 1 14 ? -15.982 -3.996 -1.009 1.00 2.61 14 LYS A O 3
ATOM 1230 N N . VAL A 1 15 ? -14.436 -2.629 -0.080 1.00 1.92 15 VAL A N 3
ATOM 1231 C CA . VAL A 1 15 ? -13.317 -3.243 -0.774 1.00 1.83 15 VAL A CA 3
ATOM 1232 C C . VAL A 1 15 ? -12.291 -3.769 0.231 1.00 1.80 15 VAL A C 3
ATOM 1233 O O . VAL A 1 15 ? -11.492 -2.997 0.760 1.00 2.44 15 VAL A O 3
ATOM 1240 N N . TYR A 1 16 ? -12.343 -5.071 0.465 1.00 2.44 16 TYR A N 3
ATOM 1241 C CA . TYR A 1 16 ? -11.424 -5.702 1.397 1.00 2.81 16 TYR A CA 3
ATOM 1242 C C . TYR A 1 16 ? -10.103 -5.992 0.684 1.00 1.78 16 TYR A C 3
ATOM 1243 O O . TYR A 1 16 ? -9.874 -5.464 -0.404 1.00 1.93 16 TYR A O 3
ATOM 1254 N N . CYS A 1 17 ? -9.283 -6.815 1.312 1.00 1.56 17 CYS A N 3
ATOM 1255 C CA . CYS A 1 17 ? -7.998 -7.168 0.730 1.00 1.10 17 CYS A CA 3
ATOM 1256 C C . CYS A 1 17 ? -8.182 -8.533 0.055 1.00 1.63 17 CYS A C 3
ATOM 1257 O O . CYS A 1 17 ? -7.561 -9.513 0.456 1.00 1.92 17 CYS A O 3
ATOM 1262 N N . THR A 1 18 ? -9.042 -8.538 -0.958 1.00 3.04 18 THR A N 3
ATOM 1263 C CA . THR A 1 18 ? -9.306 -9.775 -1.684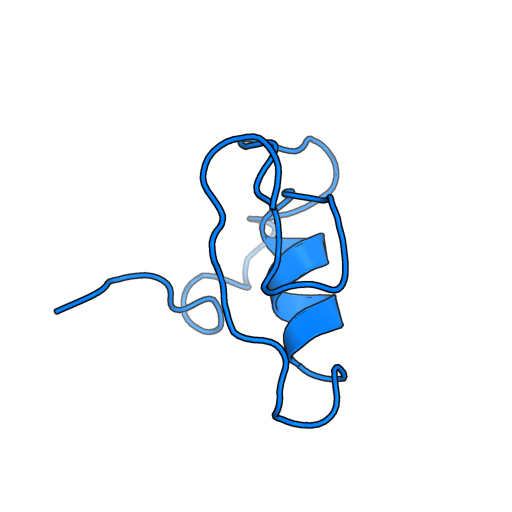 1.00 3.90 18 THR A CA 3
ATOM 1264 C C . THR A 1 18 ? -8.220 -9.975 -2.749 1.00 3.40 18 THR A C 3
ATOM 1265 O O . THR A 1 18 ? -7.338 -10.808 -2.556 1.00 3.31 18 THR A O 3
ATOM 1272 N N . ARG A 1 19 ? -8.322 -9.211 -3.822 1.00 3.49 19 ARG A N 3
ATOM 1273 C CA . ARG A 1 19 ? -7.351 -9.305 -4.903 1.00 3.37 19 ARG A CA 3
ATOM 1274 C C . ARG A 1 19 ? -6.351 -8.149 -4.749 1.00 3.02 19 ARG A C 3
ATOM 1275 O O . ARG A 1 19 ? -6.240 -7.268 -5.596 1.00 3.90 19 ARG A O 3
ATOM 1285 N N . GLU A 1 20 ? -5.637 -8.193 -3.636 1.00 2.87 20 GLU A N 3
ATOM 1286 C CA . GLU A 1 20 ? -4.642 -7.202 -3.295 1.00 3.51 20 GLU A CA 3
ATOM 1287 C C . GLU A 1 20 ? -3.674 -6.838 -4.416 1.00 2.40 20 GLU A C 3
ATOM 1288 O O . GLU A 1 20 ? -3.639 -7.466 -5.475 1.00 2.41 20 GLU A O 3
ATOM 1296 N N . SER A 1 21 ? -2.884 -5.803 -4.146 1.00 2.18 21 SER A N 3
ATOM 1297 C CA . SER A 1 21 ? -1.899 -5.325 -5.100 1.00 1.99 21 SER A CA 3
ATOM 1298 C C . SER A 1 21 ? -0.538 -5.863 -4.621 1.00 1.88 21 SER A C 3
ATOM 1299 O O . SER A 1 21 ? 0.299 -5.157 -4.072 1.00 2.84 21 SER A O 3
ATOM 1304 N N . ASN A 1 22 ? -0.370 -7.152 -4.856 1.00 1.53 22 ASN A N 3
ATOM 1305 C CA . ASN A 1 22 ? 0.819 -7.902 -4.498 1.00 2.61 22 ASN A CA 3
ATOM 1306 C C . ASN A 1 22 ? 2.169 -7.239 -4.727 1.00 1.78 22 ASN A C 3
ATOM 1307 O O . ASN A 1 22 ? 2.311 -6.179 -5.332 1.00 2.33 22 ASN A O 3
ATOM 1314 N N . PRO A 1 23 ? 3.223 -7.909 -4.206 1.00 2.02 23 PRO A N 3
ATOM 1315 C CA . PRO A 1 23 ? 4.624 -7.512 -4.273 1.00 1.57 23 PRO A CA 3
ATOM 1316 C C . PRO A 1 23 ? 5.056 -6.179 -4.875 1.00 1.41 23 PRO A C 3
ATOM 1317 O O . PRO A 1 23 ? 5.303 -5.985 -6.056 1.00 1.57 23 PRO A O 3
ATOM 1322 N N . HIS A 1 24 ? 5.144 -5.211 -3.950 1.00 1.20 24 HIS A N 3
ATOM 1323 C CA . HIS A 1 24 ? 5.530 -3.852 -4.210 1.00 1.09 24 HIS A CA 3
ATOM 1324 C C . HIS A 1 24 ? 5.977 -3.261 -2.849 1.00 0.70 24 HIS A C 3
ATOM 1325 O O . HIS A 1 24 ? 5.413 -3.547 -1.788 1.00 0.71 24 HIS A O 3
ATOM 1337 N N . CYS A 1 25 ? 7.003 -2.429 -2.915 1.00 0.58 25 CYS A N 3
ATOM 1338 C CA . CYS A 1 25 ? 7.519 -1.807 -1.719 1.00 0.79 25 CYS A CA 3
ATOM 1339 C C . CYS A 1 25 ? 6.478 -0.858 -1.086 1.00 1.32 25 CYS A C 3
ATOM 1340 O O . CYS A 1 25 ? 5.335 -0.791 -1.512 1.00 2.30 25 CYS A O 3
ATOM 1345 N N . GLY A 1 26 ? 6.964 -0.156 -0.072 1.00 1.32 26 GLY A N 3
ATOM 1346 C CA . GLY A 1 26 ? 6.141 0.812 0.672 1.00 1.78 26 GLY A CA 3
ATOM 1347 C C . GLY A 1 26 ? 6.219 0.379 2.128 1.00 2.71 26 GLY A C 3
ATOM 1348 O O . GLY A 1 26 ? 5.178 -0.034 2.648 1.00 4.72 26 GLY A O 3
ATOM 1350 N N . SER A 1 27 ? 7.400 0.449 2.696 1.00 2.09 27 SER A N 3
ATOM 1351 C CA . SER A 1 27 ? 7.554 0.039 4.071 1.00 3.82 27 SER A CA 3
ATOM 1352 C C . SER A 1 27 ? 7.873 1.402 4.850 1.00 3.85 27 SER A C 3
ATOM 1353 O O . SER A 1 27 ? 7.344 2.023 5.710 1.00 5.41 27 SER A O 3
ATOM 1358 N N . ASN A 1 28 ? 9.063 1.789 4.305 1.00 2.66 28 ASN A N 3
ATOM 1359 C CA . ASN A 1 28 ? 9.862 2.966 4.618 1.00 3.36 28 ASN A CA 3
ATOM 1360 C C . ASN A 1 28 ? 10.832 3.087 3.384 1.00 3.64 28 ASN A C 3
ATOM 1361 O O . ASN A 1 28 ? 11.062 3.990 2.623 1.00 5.20 28 ASN A O 3
ATOM 1368 N N . GLY A 1 29 ? 11.495 1.899 3.234 1.00 2.78 29 GLY A N 3
ATOM 1369 C CA . GLY A 1 29 ? 12.461 1.635 2.199 1.00 4.23 29 GLY A CA 3
ATOM 1370 C C . GLY A 1 29 ? 12.539 0.103 2.038 1.00 4.12 29 GLY A C 3
ATOM 1371 O O . GLY A 1 29 ? 13.604 -0.449 1.792 1.00 5.06 29 GLY A O 3
ATOM 1373 N N . GLU A 1 30 ? 11.370 -0.508 2.194 1.00 3.11 30 GLU A N 3
ATOM 1374 C CA . GLU A 1 30 ? 11.272 -1.941 2.078 1.00 3.02 30 GLU A CA 3
ATOM 1375 C C . GLU A 1 30 ? 10.128 -2.466 1.198 1.00 2.32 30 GLU A C 3
ATOM 1376 O O . GLU A 1 30 ? 9.264 -1.740 0.702 1.00 1.90 30 GLU A O 3
ATOM 1384 N N . THR A 1 31 ? 10.187 -3.786 1.040 1.00 2.36 31 THR A N 3
ATOM 1385 C CA . THR A 1 31 ? 9.240 -4.537 0.262 1.00 1.79 31 THR A CA 3
ATOM 1386 C C . THR A 1 31 ? 7.952 -4.875 1.018 1.00 1.71 31 THR A C 3
ATOM 1387 O O . THR A 1 31 ? 8.025 -5.273 2.178 1.00 2.17 31 THR A O 3
ATOM 1394 N N . TYR A 1 32 ? 6.828 -4.709 0.333 1.00 1.38 32 TYR A N 3
ATOM 1395 C CA . TYR A 1 32 ? 5.547 -5.004 0.952 1.00 1.47 32 TYR A CA 3
ATOM 1396 C C . TYR A 1 32 ? 4.729 -5.935 0.046 1.00 1.34 32 TYR A C 3
ATOM 1397 O O . TYR A 1 32 ? 5.039 -6.110 -1.132 1.00 1.37 32 TYR A O 3
ATOM 1408 N N . GLY A 1 33 ? 3.693 -6.516 0.636 1.00 1.52 33 GLY A N 3
ATOM 1409 C CA . GLY A 1 33 ? 2.828 -7.425 -0.078 1.00 1.94 33 GLY A CA 3
ATOM 1410 C C . GLY A 1 33 ? 1.603 -6.865 -0.782 1.00 1.71 33 GLY A C 3
ATOM 1411 O O . GLY A 1 33 ? 1.635 -6.584 -1.981 1.00 2.01 33 GLY A O 3
ATOM 1413 N N . ASN A 1 34 ? 0.533 -6.715 -0.022 1.00 1.47 34 ASN A N 3
ATOM 1414 C CA . ASN A 1 34 ? -0.712 -6.202 -0.520 1.00 1.51 34 ASN A CA 3
ATOM 1415 C C . ASN A 1 34 ? -0.753 -4.687 -0.303 1.00 1.47 34 ASN A C 3
ATOM 1416 O O . ASN A 1 34 ? -0.592 -4.190 0.804 1.00 1.32 34 ASN A O 3
ATOM 1423 N N . LYS A 1 35 ? -0.975 -4.012 -1.430 1.00 1.81 35 LYS A N 3
ATOM 1424 C CA . LYS A 1 35 ? -1.041 -2.567 -1.408 1.00 2.04 35 LYS A CA 3
ATOM 1425 C C . LYS A 1 35 ? -2.065 -2.127 -0.343 1.00 1.60 35 LYS A C 3
ATOM 1426 O O . LYS A 1 35 ? -1.786 -1.174 0.379 1.00 1.55 35 LYS A O 3
ATOM 1434 N N . CYS A 1 36 ? -3.180 -2.833 -0.299 1.00 1.49 36 CYS A N 3
ATOM 1435 C CA . CYS A 1 36 ? -4.209 -2.492 0.678 1.00 1.45 36 CYS A CA 3
ATOM 1436 C C . CYS A 1 36 ? -3.561 -2.617 2.057 1.00 0.98 36 CYS A C 3
ATOM 1437 O O . CYS A 1 36 ? -3.717 -1.733 2.898 1.00 0.87 36 CYS A O 3
ATOM 1442 N N . ALA A 1 37 ? -2.847 -3.715 2.255 1.00 0.80 37 ALA A N 3
ATOM 1443 C CA . ALA A 1 37 ? -2.177 -3.965 3.515 1.00 0.63 37 ALA A CA 3
ATOM 1444 C C . ALA A 1 37 ? -1.197 -2.848 3.868 1.00 0.51 37 ALA A C 3
ATOM 1445 O O . ALA A 1 37 ? -1.395 -2.169 4.872 1.00 0.81 37 ALA A O 3
ATOM 1449 N N . PHE A 1 38 ? -0.176 -2.694 3.041 1.00 0.94 38 PHE A N 3
ATOM 1450 C CA . PHE A 1 38 ? 0.840 -1.670 3.252 1.00 1.27 38 PHE A CA 3
ATOM 1451 C C . PHE A 1 38 ? 0.248 -0.316 3.628 1.00 1.06 38 PHE A C 3
ATOM 1452 O O . PHE A 1 38 ? 0.754 0.321 4.555 1.00 0.96 38 PHE A O 3
ATOM 1463 N N . CYS A 1 39 ? -0.791 0.067 2.899 1.00 1.09 39 CYS A N 3
ATOM 1464 C CA . CYS A 1 39 ? -1.414 1.347 3.194 1.00 1.04 39 CYS A CA 3
ATOM 1465 C C . CYS A 1 39 ? -2.100 1.316 4.563 1.00 0.64 39 CYS A C 3
ATOM 1466 O O . CYS A 1 39 ? -1.655 2.041 5.441 1.00 0.88 39 CYS A O 3
ATOM 1471 N N . LYS A 1 40 ? -3.132 0.511 4.710 1.00 0.50 40 LYS A N 3
ATOM 1472 C CA . LYS A 1 40 ? -3.837 0.429 5.974 1.00 0.83 40 LYS A CA 3
ATOM 1473 C C . LYS A 1 40 ? -3.000 0.122 7.204 1.00 0.84 40 LYS A C 3
ATOM 1474 O O . LYS A 1 40 ? -3.435 0.457 8.3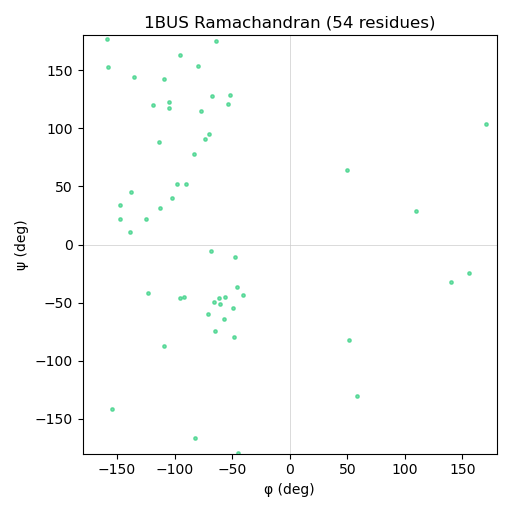13 1.00 1.18 40 LYS A O 3
ATOM 1482 N N . ALA A 1 41 ? -1.846 -0.494 7.019 1.00 0.81 41 ALA A N 3
ATOM 1483 C CA . ALA A 1 41 ? -0.992 -0.828 8.127 1.00 1.37 41 ALA A CA 3
ATOM 1484 C C . ALA A 1 41 ? 0.070 0.199 8.500 1.00 1.33 41 ALA A C 3
ATOM 1485 O O . ALA A 1 41 ? 0.167 0.631 9.649 1.00 1.41 41 ALA A O 3
ATOM 1489 N N . VAL A 1 42 ? 0.848 0.555 7.493 1.00 1.55 42 VAL A N 3
ATOM 1490 C CA . VAL A 1 42 ? 1.913 1.518 7.679 1.00 2.16 42 VAL A CA 3
ATOM 1491 C C . VAL A 1 42 ? 1.280 2.944 7.716 1.00 1.54 42 VAL A C 3
ATOM 1492 O O . VAL A 1 42 ? 1.951 3.781 8.291 1.00 1.70 42 VAL A O 3
ATOM 1499 N N . MET A 1 43 ? 0.101 3.112 7.140 1.00 1.43 43 MET A N 3
ATOM 1500 C CA . MET A 1 43 ? -0.534 4.427 7.154 1.00 2.07 43 MET A CA 3
ATOM 1501 C C . MET A 1 43 ? -0.484 4.834 8.665 1.00 1.68 43 MET A C 3
ATOM 1502 O O . MET A 1 43 ? -0.060 5.938 8.986 1.00 1.84 43 MET A O 3
ATOM 1509 N N . LYS A 1 44 ? -0.912 3.901 9.493 1.00 1.46 44 LYS A N 3
ATOM 1510 C CA . LYS A 1 44 ? -0.927 4.089 10.931 1.00 1.67 44 LYS A CA 3
ATOM 1511 C C . LYS A 1 44 ? 0.396 3.429 11.300 1.00 1.27 44 LYS A C 3
ATOM 1512 O O . LYS A 1 44 ? 0.440 2.412 11.999 1.00 2.00 44 LYS A O 3
ATOM 1520 N N . SER A 1 45 ? 1.493 4.003 10.812 1.00 1.65 45 SER A N 3
ATOM 1521 C CA . SER A 1 45 ? 2.824 3.512 11.044 1.00 1.51 45 SER A CA 3
ATOM 1522 C C . SER A 1 45 ? 3.315 3.732 12.467 1.00 1.70 45 SER A C 3
ATOM 1523 O O . SER A 1 45 ? 3.804 2.852 13.163 1.00 2.20 45 SER A O 3
ATOM 1528 N N . GLY A 1 46 ? 3.162 4.990 12.855 1.00 1.93 46 GLY A N 3
ATOM 1529 C CA . GLY A 1 46 ? 3.578 5.449 14.176 1.00 2.35 46 GLY A CA 3
ATOM 1530 C C . GLY A 1 46 ? 4.734 6.429 13.838 1.00 1.87 46 GLY A C 3
ATOM 1531 O O . GLY A 1 46 ? 4.922 7.463 14.460 1.00 1.83 46 GLY A O 3
ATOM 1533 N N . GLY A 1 47 ? 5.477 6.026 12.816 1.00 2.02 47 GLY A N 3
ATOM 1534 C CA . GLY A 1 47 ? 6.613 6.786 12.318 1.00 2.55 47 GLY A CA 3
ATOM 1535 C C . GLY A 1 47 ? 6.207 7.454 10.996 1.00 1.81 47 GLY A C 3
ATOM 1536 O O . GLY A 1 47 ? 5.787 8.609 10.947 1.00 2.41 47 GLY A O 3
ATOM 1538 N N . LYS A 1 48 ? 6.347 6.681 9.931 1.00 1.50 48 LYS A N 3
ATOM 1539 C CA . LYS A 1 48 ? 6.024 7.101 8.583 1.00 1.93 48 LYS A CA 3
ATOM 1540 C C . LYS A 1 48 ? 6.347 5.958 7.610 1.00 1.67 48 LYS A C 3
ATOM 1541 O O . LYS A 1 48 ? 7.307 5.209 7.838 1.00 1.79 48 LYS A O 3
ATOM 1549 N N . ILE A 1 49 ? 5.561 5.842 6.562 1.00 1.48 49 ILE A N 3
ATOM 1550 C CA . ILE A 1 49 ? 5.811 4.764 5.579 1.00 1.35 49 ILE A CA 3
ATOM 1551 C C . ILE A 1 49 ? 6.661 5.313 4.462 1.00 1.14 49 ILE A C 3
ATOM 1552 O O . ILE A 1 49 ? 6.708 6.556 4.395 1.00 2.38 49 ILE A O 3
ATOM 1560 N N . ASN A 1 50 ? 7.266 4.473 3.651 1.00 1.39 50 ASN A N 3
ATOM 1561 C CA . ASN A 1 50 ? 8.067 5.035 2.575 1.00 1.80 50 ASN A CA 3
ATOM 1562 C C . ASN A 1 50 ? 8.477 4.024 1.482 1.00 1.83 50 ASN A C 3
ATOM 1563 O O . ASN A 1 50 ? 8.607 2.801 1.643 1.00 1.69 50 ASN A O 3
ATOM 1570 N N . LEU A 1 51 ? 8.667 4.649 0.322 1.00 2.20 51 LEU A N 3
ATOM 1571 C CA . LEU A 1 51 ? 9.049 4.074 -0.944 1.00 2.43 51 LEU A CA 3
ATOM 1572 C C . LEU A 1 51 ? 8.238 2.838 -1.358 1.00 1.51 51 LEU A C 3
ATOM 1573 O O . LEU A 1 51 ? 8.425 1.822 -0.721 1.00 3.32 51 LEU A O 3
ATOM 1581 N N . LYS A 1 52 ? 7.424 3.042 -2.379 1.00 1.63 52 LYS A N 3
ATOM 1582 C CA . LYS A 1 52 ? 6.606 1.915 -2.846 1.00 3.35 52 LYS A CA 3
ATOM 1583 C C . LYS A 1 52 ? 6.685 1.638 -4.355 1.00 3.00 52 LYS A C 3
ATOM 1584 O O . LYS A 1 52 ? 5.727 1.592 -5.116 1.00 4.05 52 LYS A O 3
ATOM 1592 N N . HIS A 1 53 ? 7.942 1.437 -4.756 1.00 2.12 53 HIS A N 3
ATOM 1593 C CA . HIS A 1 53 ? 8.283 1.144 -6.142 1.00 2.42 53 HIS A CA 3
ATOM 1594 C C . HIS A 1 53 ? 7.987 -0.343 -6.316 1.00 1.35 53 HIS A C 3
ATOM 1595 O O . HIS A 1 53 ? 7.463 -0.979 -5.388 1.00 1.20 53 HIS A O 3
ATOM 1607 N N . ARG A 1 54 ? 8.309 -0.885 -7.472 1.00 1.04 54 ARG A N 3
ATOM 1608 C CA . ARG A 1 54 ? 8.070 -2.288 -7.756 1.00 0.89 54 ARG A CA 3
ATOM 1609 C C . ARG A 1 54 ? 8.449 -3.268 -6.633 1.00 1.09 54 ARG A C 3
ATOM 1610 O O . ARG A 1 54 ? 9.153 -2.943 -5.687 1.00 2.45 54 ARG A O 3
ATOM 1620 N N . GLY A 1 55 ? 7.938 -4.482 -6.794 1.00 0.98 55 GLY A N 3
ATOM 1621 C CA . GLY A 1 55 ? 8.142 -5.578 -5.879 1.00 1.28 55 GLY A CA 3
ATOM 1622 C C . GLY A 1 55 ? 9.432 -5.651 -5.081 1.00 0.77 55 GLY A C 3
ATOM 1623 O O . GLY A 1 55 ? 9.618 -4.934 -4.098 1.00 0.78 55 GLY A O 3
ATOM 1625 N N . LYS A 1 56 ? 10.308 -6.540 -5.532 1.00 1.08 56 LYS A N 3
ATOM 1626 C CA . LYS A 1 56 ? 11.591 -6.719 -4.859 1.00 1.36 56 LYS A CA 3
ATOM 1627 C C . LYS A 1 56 ? 12.329 -5.377 -4.929 1.00 1.61 56 LYS A C 3
ATOM 1628 O O . LYS A 1 56 ? 12.794 -4.957 -5.987 1.00 2.01 56 LYS A O 3
ATOM 1636 N N . CYS A 1 57 ? 12.409 -4.739 -3.773 1.00 1.63 57 CYS A N 3
ATOM 1637 C CA . CYS A 1 57 ? 13.075 -3.453 -3.663 1.00 2.04 57 CYS A CA 3
ATOM 1638 C C . CYS A 1 57 ? 14.491 -3.586 -4.233 1.00 2.74 57 CYS A C 3
ATOM 1639 O O . CYS A 1 57 ? 15.404 -3.927 -3.480 1.00 2.67 57 CYS A O 3
ATOM 1655 N N . GLY A 1 2 ? -0.506 12.733 -11.135 1.00 1.99 2 GLY A N 4
ATOM 1656 C CA . GLY A 1 2 ? -0.779 11.308 -11.103 1.00 2.68 2 GLY A CA 4
ATOM 1657 C C . GLY A 1 2 ? -1.610 10.909 -9.883 1.00 2.25 2 GLY A C 4
ATOM 1658 O O . GLY A 1 2 ? -2.183 9.823 -9.854 1.00 2.59 2 GLY A O 4
ATOM 1660 N N . ALA A 1 3 ? -1.651 11.800 -8.908 1.00 2.33 3 ALA A N 4
ATOM 1661 C CA . ALA A 1 3 ? -2.384 11.605 -7.676 1.00 3.19 3 ALA A CA 4
ATOM 1662 C C . ALA A 1 3 ? -1.717 10.642 -6.696 1.00 2.37 3 ALA A C 4
ATOM 1663 O O . ALA A 1 3 ? -2.263 10.441 -5.610 1.00 3.92 3 ALA A O 4
ATOM 1667 N N . GLN A 1 4 ? -0.585 10.089 -7.087 1.00 1.01 4 GLN A N 4
ATOM 1668 C CA . GLN A 1 4 ? 0.140 9.160 -6.235 1.00 1.58 4 GLN A CA 4
ATOM 1669 C C . GLN A 1 4 ? -0.766 8.093 -5.627 1.00 1.11 4 GLN A C 4
ATOM 1670 O O . GLN A 1 4 ? -1.907 7.909 -6.057 1.00 1.73 4 GLN A O 4
ATOM 1678 N N . VAL A 1 5 ? -0.238 7.402 -4.626 1.00 1.06 5 VAL A N 4
ATOM 1679 C CA . VAL A 1 5 ? -0.981 6.354 -3.945 1.00 1.12 5 VAL A CA 4
ATOM 1680 C C . VAL A 1 5 ? -1.656 6.999 -2.742 1.00 0.83 5 VAL A C 4
ATOM 1681 O O . VAL A 1 5 ? -1.153 8.012 -2.252 1.00 1.24 5 VAL A O 4
ATOM 1688 N N . ASP A 1 6 ? -2.761 6.411 -2.304 1.00 0.95 6 ASP A N 4
ATOM 1689 C CA . ASP A 1 6 ? -3.479 6.942 -1.176 1.00 0.96 6 ASP A CA 4
ATOM 1690 C C . ASP A 1 6 ? -3.902 5.902 -0.131 1.00 1.27 6 ASP A C 4
ATOM 1691 O O . ASP A 1 6 ? -3.757 4.699 -0.308 1.00 1.96 6 ASP A O 4
ATOM 1698 N N . CYS A 1 7 ? -4.434 6.448 0.961 1.00 1.23 7 CYS A N 4
ATOM 1699 C CA . CYS A 1 7 ? -4.891 5.591 2.058 1.00 1.82 7 CYS A CA 4
ATOM 1700 C C . CYS A 1 7 ? -6.398 5.914 2.339 1.00 1.66 7 CYS A C 4
ATOM 1701 O O . CYS A 1 7 ? -7.285 5.080 2.286 1.00 1.50 7 CYS A O 4
ATOM 1706 N N . ALA A 1 8 ? -6.546 7.196 2.634 1.00 2.34 8 ALA A N 4
ATOM 1707 C CA . ALA A 1 8 ? -7.839 7.767 2.939 1.00 2.77 8 ALA A CA 4
ATOM 1708 C C . ALA A 1 8 ? -8.676 7.951 1.662 1.00 2.73 8 ALA A C 4
ATOM 1709 O O . ALA A 1 8 ? -9.893 8.060 1.756 1.00 3.14 8 ALA A O 4
ATOM 1713 N N . GLU A 1 9 ? -8.002 7.974 0.530 1.00 2.67 9 GLU A N 4
ATOM 1714 C CA . GLU A 1 9 ? -8.685 8.137 -0.735 1.00 3.27 9 GLU A CA 4
ATOM 1715 C C . GLU A 1 9 ? -9.186 6.773 -1.240 1.00 2.75 9 GLU A C 4
ATOM 1716 O O . GLU A 1 9 ? -9.840 6.704 -2.279 1.00 3.36 9 GLU A O 4
ATOM 1724 N N . PHE A 1 10 ? -8.872 5.727 -0.503 1.00 1.89 10 PHE A N 4
ATOM 1725 C CA . PHE A 1 10 ? -9.259 4.372 -0.828 1.00 1.85 10 PHE A CA 4
ATOM 1726 C C . PHE A 1 10 ? -9.839 3.687 0.415 1.00 1.53 10 PHE A C 4
ATOM 1727 O O . PHE A 1 10 ? -9.489 2.535 0.679 1.00 2.29 10 PHE A O 4
ATOM 1738 N N . LYS A 1 11 ? -10.696 4.396 1.129 1.00 1.44 11 LYS A N 4
ATOM 1739 C CA . LYS A 1 11 ? -11.304 3.838 2.312 1.00 1.99 11 LYS A CA 4
ATOM 1740 C C . LYS A 1 11 ? -12.436 2.923 1.795 1.00 1.81 11 LYS A C 4
ATOM 1741 O O . LYS A 1 11 ? -12.173 1.749 1.598 1.00 2.97 11 LYS A O 4
ATOM 1749 N N . ASP A 1 12 ? -13.604 3.504 1.602 1.00 1.31 12 ASP A N 4
ATOM 1750 C CA . ASP A 1 12 ? -14.762 2.750 1.112 1.00 1.31 12 ASP A CA 4
ATOM 1751 C C . ASP A 1 12 ? -14.689 2.584 -0.390 1.00 1.68 12 ASP A C 4
ATOM 1752 O O . ASP A 1 12 ? -13.857 3.248 -1.018 1.00 2.74 12 ASP A O 4
ATOM 1759 N N . PRO A 1 13 ? -15.552 1.711 -0.961 1.00 1.86 13 PRO A N 4
ATOM 1760 C CA . PRO A 1 13 ? -16.534 0.931 -0.270 1.00 1.39 13 PRO A CA 4
ATOM 1761 C C . PRO A 1 13 ? -16.351 -0.567 -0.012 1.00 1.03 13 PRO A C 4
ATOM 1762 O O . PRO A 1 13 ? -16.325 -1.015 1.140 1.00 2.89 13 PRO A O 4
ATOM 1767 N N . LYS A 1 14 ? -16.236 -1.338 -1.077 1.00 1.67 14 LYS A N 4
ATOM 1768 C CA . LYS A 1 14 ? -16.066 -2.780 -1.003 1.00 1.76 14 LYS A CA 4
ATOM 1769 C C . LYS A 1 14 ? -14.830 -3.247 -0.252 1.00 1.67 14 LYS A C 4
ATOM 1770 O O . LYS A 1 14 ? -14.757 -4.442 0.051 1.00 2.75 14 LYS A O 4
ATOM 1778 N N . VAL A 1 15 ? -13.915 -2.345 0.029 1.00 1.45 15 VAL A N 4
ATOM 1779 C CA . VAL A 1 15 ? -12.680 -2.604 0.739 1.00 2.42 15 VAL A CA 4
ATOM 1780 C C . VAL A 1 15 ? -12.121 -4.005 0.559 1.00 1.65 15 VAL A C 4
ATOM 1781 O O . VAL A 1 15 ? -12.502 -4.896 1.329 1.00 2.80 15 VAL A O 4
ATOM 1788 N N . TYR A 1 16 ? -11.255 -4.195 -0.423 1.00 1.68 16 TYR A N 4
ATOM 1789 C CA . TYR A 1 16 ? -10.682 -5.506 -0.657 1.00 2.29 16 TYR A CA 4
ATOM 1790 C C . TYR A 1 16 ? -9.164 -5.563 -0.500 1.00 1.68 16 TYR A C 4
ATOM 1791 O O . TYR A 1 16 ? -8.434 -4.648 -0.878 1.00 1.89 16 TYR A O 4
ATOM 1802 N N . CYS A 1 17 ? -8.723 -6.677 0.071 1.00 1.65 17 CYS A N 4
ATOM 1803 C CA . CYS A 1 17 ? -7.300 -6.899 0.295 1.00 1.44 17 CYS A CA 4
ATOM 1804 C C . CYS A 1 17 ? -7.110 -8.427 0.292 1.00 1.56 17 CYS A C 4
ATOM 1805 O O . CYS A 1 17 ? -6.686 -9.012 1.282 1.00 2.33 17 CYS A O 4
ATOM 1810 N N . THR A 1 18 ? -7.443 -9.013 -0.850 1.00 2.30 18 THR A N 4
ATOM 1811 C CA . THR A 1 18 ? -7.324 -10.449 -1.019 1.00 2.69 18 THR A CA 4
ATOM 1812 C C . THR A 1 18 ? -7.414 -10.833 -2.500 1.00 2.59 18 THR A C 4
ATOM 1813 O O . THR A 1 18 ? -8.061 -11.805 -2.888 1.00 3.58 18 THR A O 4
ATOM 1820 N N . ARG A 1 19 ? -6.740 -10.030 -3.299 1.00 2.24 19 ARG A N 4
ATOM 1821 C CA . ARG A 1 19 ? -6.705 -10.235 -4.741 1.00 2.43 19 ARG A CA 4
ATOM 1822 C C . ARG A 1 19 ? -5.234 -10.111 -5.173 1.00 2.24 19 ARG A C 4
ATOM 1823 O O . ARG A 1 19 ? -4.324 -10.113 -4.342 1.00 2.68 19 ARG A O 4
ATOM 1833 N N . GLU A 1 20 ? -5.044 -10.010 -6.479 1.00 3.18 20 GLU A N 4
ATOM 1834 C CA . GLU A 1 20 ? -3.740 -9.894 -7.071 1.00 3.67 20 GLU A CA 4
ATOM 1835 C C . GLU A 1 20 ? -3.156 -8.492 -7.243 1.00 2.87 20 GLU A C 4
ATOM 1836 O O . GLU A 1 20 ? -3.010 -8.032 -8.378 1.00 3.48 20 GLU A O 4
ATOM 1844 N N . SER A 1 21 ? -2.836 -7.862 -6.130 1.00 2.14 21 SER A N 4
ATOM 1845 C CA . SER A 1 21 ? -2.258 -6.510 -6.180 1.00 1.91 21 SER A CA 4
ATOM 1846 C C . SER A 1 21 ? -1.323 -6.420 -4.946 1.00 1.80 21 SER A C 4
ATOM 1847 O O . SER A 1 21 ? -1.242 -5.432 -4.238 1.00 2.43 21 SER A O 4
ATOM 1852 N N . ASN A 1 22 ? -0.641 -7.541 -4.770 1.00 2.04 22 ASN A N 4
ATOM 1853 C CA . ASN A 1 22 ? 0.301 -7.750 -3.695 1.00 3.26 22 ASN A CA 4
ATOM 1854 C C . ASN A 1 22 ? 1.767 -7.391 -3.756 1.00 2.50 22 ASN A C 4
ATOM 1855 O O . ASN A 1 22 ? 2.389 -7.343 -2.677 1.00 3.44 22 ASN A O 4
ATOM 1862 N N . PRO A 1 23 ? 2.363 -7.140 -4.936 1.00 1.34 23 PRO A N 4
ATOM 1863 C CA . PRO A 1 23 ? 3.768 -6.801 -5.023 1.00 1.00 23 PRO A CA 4
ATOM 1864 C C . PRO A 1 23 ? 4.169 -5.344 -5.163 1.00 0.83 23 PRO A C 4
ATOM 1865 O O . PRO A 1 23 ? 4.184 -4.841 -6.291 1.00 1.02 23 PRO A O 4
ATOM 1870 N N . HIS A 1 24 ? 4.487 -4.703 -4.048 1.00 0.80 24 HIS A N 4
ATOM 1871 C CA . HIS A 1 24 ? 4.894 -3.282 -4.128 1.00 0.68 24 HIS A CA 4
ATOM 1872 C C . HIS A 1 24 ? 5.876 -3.047 -2.983 1.00 0.63 24 HIS A C 4
ATOM 1873 O O . HIS A 1 24 ? 5.631 -3.583 -1.902 1.00 0.75 24 HIS A O 4
ATOM 1885 N N . CYS A 1 25 ? 6.937 -2.287 -3.216 1.00 0.59 25 CYS A N 4
ATOM 1886 C CA . CYS A 1 25 ? 7.880 -2.067 -2.125 1.00 0.72 25 CYS A CA 4
ATOM 1887 C C . CYS A 1 25 ? 7.390 -1.051 -1.097 1.00 0.82 25 CYS A C 4
ATOM 1888 O O . CYS A 1 25 ? 6.387 -0.358 -1.253 1.00 1.44 25 CYS A O 4
ATOM 1893 N N . GLY A 1 26 ? 8.153 -0.983 -0.013 1.00 1.09 26 GLY A N 4
ATOM 1894 C CA . GLY A 1 26 ? 7.861 -0.070 1.091 1.00 1.30 26 GLY A CA 4
ATOM 1895 C C . GLY A 1 26 ? 9.003 0.955 1.095 1.00 2.05 26 GLY A C 4
ATOM 1896 O O . GLY A 1 26 ? 10.065 0.664 0.538 1.00 3.68 26 GLY A O 4
ATOM 1898 N N . SER A 1 27 ? 8.754 2.095 1.704 1.00 1.78 27 SER A N 4
ATOM 1899 C CA . SER A 1 27 ? 9.784 3.137 1.748 1.00 3.13 27 SER A CA 4
ATOM 1900 C C . SER A 1 27 ? 11.236 2.715 2.053 1.00 3.03 27 SER A C 4
ATOM 1901 O O . SER A 1 27 ? 12.032 2.486 1.137 1.00 4.24 27 SER A O 4
ATOM 1906 N N . ASN A 1 28 ? 11.524 2.628 3.318 1.00 2.36 28 ASN A N 4
ATOM 1907 C CA . ASN A 1 28 ? 12.844 2.232 3.795 1.00 2.53 28 ASN A CA 4
ATOM 1908 C C . ASN A 1 28 ? 12.495 1.338 4.998 1.00 2.35 28 ASN A C 4
ATOM 1909 O O . ASN A 1 28 ? 13.262 1.287 5.948 1.00 3.37 28 ASN A O 4
ATOM 1916 N N . GLY A 1 29 ? 11.340 0.696 4.864 1.00 2.44 29 GLY A N 4
ATOM 1917 C CA . GLY A 1 29 ? 10.938 -0.168 5.966 1.00 4.13 29 GLY A CA 4
ATOM 1918 C C . GLY A 1 29 ? 10.943 -1.625 5.539 1.00 3.76 29 GLY A C 4
ATOM 1919 O O . GLY A 1 29 ? 11.678 -2.431 6.110 1.00 4.26 29 GLY A O 4
ATOM 1921 N N . GLU A 1 30 ? 10.112 -1.903 4.550 1.00 2.96 30 GLU A N 4
ATOM 1922 C CA . GLU A 1 30 ? 10.026 -3.271 4.060 1.00 2.62 30 GLU A CA 4
ATOM 1923 C C . GLU A 1 30 ? 9.425 -3.337 2.663 1.00 2.08 30 GLU A C 4
ATOM 1924 O O . GLU A 1 30 ? 9.403 -2.350 1.932 1.00 1.85 30 GLU A O 4
ATOM 1932 N N . THR A 1 31 ? 8.943 -4.519 2.326 1.00 2.11 31 THR A N 4
ATOM 1933 C CA . THR A 1 31 ? 8.326 -4.749 1.022 1.00 1.73 31 THR A CA 4
ATOM 1934 C C . THR A 1 31 ? 6.832 -4.939 1.346 1.00 1.57 31 THR A C 4
ATOM 1935 O O . THR A 1 31 ? 6.515 -5.768 2.198 1.00 1.72 31 THR A O 4
ATOM 1942 N N . TYR A 1 32 ? 5.988 -4.176 0.673 1.00 1.46 32 TYR A N 4
ATOM 1943 C CA . TYR A 1 32 ? 4.564 -4.277 0.912 1.00 1.50 32 TYR A CA 4
ATOM 1944 C C . TYR A 1 32 ? 3.732 -5.187 0.008 1.00 0.99 32 TYR A C 4
ATOM 1945 O O . TYR A 1 32 ? 3.963 -5.402 -1.184 1.00 0.87 32 TYR A O 4
ATOM 1956 N N . GLY A 1 33 ? 2.707 -5.742 0.659 1.00 1.11 33 GLY A N 4
ATOM 1957 C CA . GLY A 1 33 ? 1.769 -6.646 0.044 1.00 1.44 33 GLY A CA 4
ATOM 1958 C C . GLY A 1 33 ? 0.652 -6.088 -0.822 1.00 1.16 33 GLY A C 4
ATOM 1959 O O . GLY A 1 33 ? 0.850 -5.447 -1.855 1.00 1.44 33 GLY A O 4
ATOM 1961 N N . ASN A 1 34 ? -0.566 -6.355 -0.373 1.00 0.90 34 ASN A N 4
ATOM 1962 C CA . ASN A 1 34 ? -1.779 -5.931 -1.028 1.00 1.01 34 ASN A CA 4
ATOM 1963 C C . ASN A 1 34 ? -1.941 -4.446 -0.691 1.00 0.95 34 ASN A C 4
ATOM 1964 O O . ASN A 1 34 ? -1.759 -4.072 0.448 1.00 1.06 34 ASN A O 4
ATOM 1971 N N . LYS A 1 35 ? -2.274 -3.704 -1.731 1.00 1.09 35 LYS A N 4
ATOM 1972 C CA . LYS A 1 35 ? -2.474 -2.275 -1.633 1.00 1.25 35 LYS A CA 4
ATOM 1973 C C . LYS A 1 35 ? -3.246 -1.893 -0.363 1.00 1.06 35 LYS A C 4
ATOM 1974 O O . LYS A 1 35 ? -2.837 -1.000 0.388 1.00 1.01 35 LYS A O 4
ATOM 1982 N N . CYS A 1 36 ? -4.354 -2.596 -0.165 1.00 1.14 36 CYS A N 4
ATOM 1983 C CA . CYS A 1 36 ? -5.183 -2.338 1.005 1.00 1.31 36 CYS A CA 4
ATOM 1984 C C . CYS A 1 36 ? -4.283 -2.514 2.237 1.00 1.11 36 CYS A C 4
ATOM 1985 O O . CYS A 1 36 ? -4.193 -1.624 3.083 1.00 1.09 36 CYS A O 4
ATOM 1990 N N . ALA A 1 37 ? -3.639 -3.670 2.293 1.00 1.02 37 ALA A N 4
ATOM 1991 C CA . ALA A 1 37 ? -2.749 -3.983 3.396 1.00 1.00 37 ALA A CA 4
ATOM 1992 C C . ALA A 1 37 ? -1.737 -2.859 3.604 1.00 0.81 37 ALA A C 4
ATOM 1993 O O . ALA A 1 37 ? -1.637 -2.323 4.699 1.00 1.07 37 ALA A O 4
ATOM 1997 N N . PHE A 1 38 ? -1.017 -2.531 2.549 1.00 0.59 38 PHE A N 4
ATOM 1998 C CA . PHE A 1 38 ? -0.008 -1.485 2.568 1.00 0.64 38 PHE A CA 4
ATOM 1999 C C . PHE A 1 38 ? -0.488 -0.212 3.253 1.00 0.55 38 PHE A C 4
ATOM 2000 O O . PHE A 1 38 ? 0.219 0.294 4.123 1.00 0.56 38 PHE A O 4
ATOM 2011 N N . CYS A 1 39 ? -1.661 0.264 2.843 1.00 0.57 39 CYS A N 4
ATOM 2012 C CA . CYS A 1 39 ? -2.177 1.485 3.460 1.00 0.55 39 CYS A CA 4
ATOM 2013 C C . CYS A 1 39 ? -2.368 1.216 4.964 1.00 0.38 39 CYS A C 4
ATOM 2014 O O . CYS A 1 39 ? -1.863 1.944 5.825 1.00 0.59 39 CYS A O 4
ATOM 2019 N N . LYS A 1 40 ? -3.106 0.153 5.244 1.00 0.36 40 LYS A N 4
ATOM 2020 C CA . LYS A 1 40 ? -3.388 -0.248 6.606 1.00 0.49 40 LYS A CA 4
ATOM 2021 C C . LYS A 1 40 ? -2.111 -0.326 7.442 1.00 0.53 40 LYS A C 4
ATOM 2022 O O . LYS A 1 40 ? -2.102 0.023 8.624 1.00 0.73 40 LYS A O 4
ATOM 2030 N N . ALA A 1 41 ? -1.046 -0.788 6.803 1.00 0.56 41 ALA A N 4
ATOM 2031 C CA . ALA A 1 41 ? 0.237 -0.925 7.449 1.00 0.85 41 ALA A CA 4
ATOM 2032 C C . ALA A 1 41 ? 0.799 0.475 7.714 1.00 0.85 41 ALA A C 4
ATOM 2033 O O . ALA A 1 41 ? 1.083 0.793 8.855 1.00 0.92 41 ALA A O 4
ATOM 2037 N N . VAL A 1 42 ? 0.936 1.243 6.647 1.00 0.92 42 VAL A N 4
ATOM 2038 C CA . VAL A 1 42 ? 1.468 2.594 6.792 1.00 1.17 42 VAL A CA 4
ATOM 2039 C C . VAL A 1 42 ? 0.760 3.383 7.899 1.00 0.87 42 VAL A C 4
ATOM 2040 O O . VAL A 1 42 ? 1.436 4.230 8.481 1.00 0.98 42 VAL A O 4
ATOM 2047 N N . MET A 1 43 ? -0.503 3.073 8.119 1.00 0.80 43 MET A N 4
ATOM 2048 C CA . MET A 1 43 ? -1.248 3.779 9.161 1.00 1.14 43 MET A CA 4
ATOM 2049 C C . MET A 1 43 ? -0.378 3.722 10.431 1.00 1.04 43 MET A C 4
ATOM 2050 O O . MET A 1 43 ? -0.011 4.758 10.986 1.00 1.11 43 MET A O 4
ATOM 2057 N N . LYS A 1 44 ? -0.065 2.503 10.846 1.00 1.10 44 LYS A N 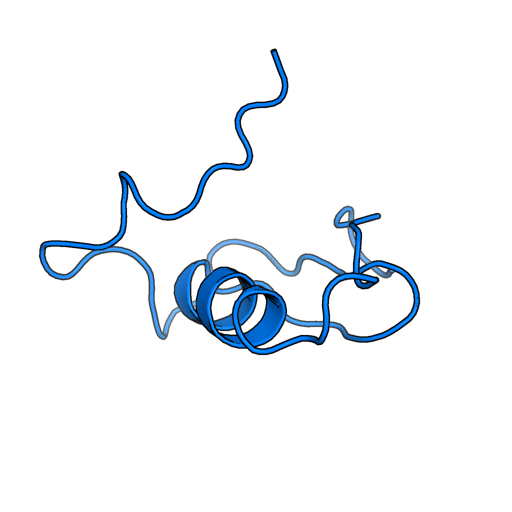4
ATOM 2058 C CA . LYS A 1 44 ? 0.750 2.284 12.018 1.00 1.37 44 LYS A CA 4
ATOM 2059 C C . LYS A 1 44 ? 2.218 2.309 11.565 1.00 1.33 44 LYS A C 4
ATOM 2060 O O . LYS A 1 44 ? 2.926 3.297 11.740 1.00 2.53 44 LYS A O 4
ATOM 2068 N N . SER A 1 45 ? 2.648 1.205 10.981 1.00 1.81 45 SER A N 4
ATOM 2069 C CA . SER A 1 45 ? 3.980 0.979 10.465 1.00 1.76 45 SER A CA 4
ATOM 2070 C C . SER A 1 45 ? 5.130 1.752 11.091 1.00 1.93 45 SER A C 4
ATOM 2071 O O . SER A 1 45 ? 6.063 2.137 10.382 1.00 2.95 45 SER A O 4
ATOM 2076 N N . GLY A 1 46 ? 5.048 1.962 12.397 1.00 2.36 46 GLY A N 4
ATOM 2077 C CA . GLY A 1 46 ? 6.086 2.686 13.107 1.00 2.46 46 GLY A CA 4
ATOM 2078 C C . GLY A 1 46 ? 5.862 4.192 13.144 1.00 1.99 46 GLY A C 4
ATOM 2079 O O . GLY A 1 46 ? 5.791 4.777 14.225 1.00 2.28 46 GLY A O 4
ATOM 2081 N N . GLY A 1 47 ? 5.758 4.787 11.964 1.00 1.60 47 GLY A N 4
ATOM 2082 C CA . GLY A 1 47 ? 5.544 6.219 11.866 1.00 1.85 47 GLY A CA 4
ATOM 2083 C C . GLY A 1 47 ? 6.263 6.852 10.679 1.00 1.38 47 GLY A C 4
ATOM 2084 O O . GLY A 1 47 ? 5.935 7.973 10.290 1.00 1.99 47 GLY A O 4
ATOM 2086 N N . LYS A 1 48 ? 7.225 6.121 10.135 1.00 1.40 48 LYS A N 4
ATOM 2087 C CA . LYS A 1 48 ? 7.984 6.612 9.001 1.00 1.65 48 LYS A CA 4
ATOM 2088 C C . LYS A 1 48 ? 7.960 5.604 7.858 1.00 1.27 48 LYS A C 4
ATOM 2089 O O . LYS A 1 48 ? 8.869 4.778 7.776 1.00 1.31 48 LYS A O 4
ATOM 2097 N N . ILE A 1 49 ? 6.935 5.703 7.028 1.00 1.26 49 ILE A N 4
ATOM 2098 C CA . ILE A 1 49 ? 6.819 4.776 5.889 1.00 1.25 49 ILE A CA 4
ATOM 2099 C C . ILE A 1 49 ? 6.492 5.622 4.653 1.00 1.63 49 ILE A C 4
ATOM 2100 O O . ILE A 1 49 ? 6.199 6.811 4.776 1.00 2.77 49 ILE A O 4
ATOM 2108 N N . ASN A 1 50 ? 6.552 4.979 3.496 1.00 1.63 50 ASN A N 4
ATOM 2109 C CA . ASN A 1 50 ? 6.266 5.655 2.248 1.00 2.02 50 ASN A CA 4
ATOM 2110 C C . ASN A 1 50 ? 6.216 4.651 1.086 1.00 2.09 50 ASN A C 4
ATOM 2111 O O . ASN A 1 50 ? 6.451 3.451 1.255 1.00 2.10 50 ASN A O 4
ATOM 2118 N N . LEU A 1 51 ? 5.901 5.201 -0.081 1.00 2.23 51 LEU A N 4
ATOM 2119 C CA . LEU A 1 51 ? 5.809 4.395 -1.277 1.00 2.34 51 LEU A CA 4
ATOM 2120 C C . LEU A 1 51 ? 7.113 3.588 -1.500 1.00 1.59 51 LEU A C 4
ATOM 2121 O O . LEU A 1 51 ? 8.066 3.626 -0.745 1.00 2.27 51 LEU A O 4
ATOM 2129 N N . LYS A 1 52 ? 7.054 2.864 -2.594 1.00 1.78 52 LYS A N 4
ATOM 2130 C CA . LYS A 1 52 ? 8.108 1.993 -3.093 1.00 2.13 52 LYS A CA 4
ATOM 2131 C C . LYS A 1 52 ? 7.302 1.101 -4.117 1.00 2.41 52 LYS A C 4
ATOM 2132 O O . LYS A 1 52 ? 6.497 0.283 -3.744 1.00 3.71 52 LYS A O 4
ATOM 2140 N N . HIS A 1 53 ? 7.606 1.383 -5.365 1.00 2.27 53 HIS A N 4
ATOM 2141 C CA . HIS A 1 53 ? 7.066 0.795 -6.567 1.00 2.82 53 HIS A CA 4
ATOM 2142 C C . HIS A 1 53 ? 7.006 -0.729 -6.627 1.00 1.68 53 HIS A C 4
ATOM 2143 O O . HIS A 1 53 ? 6.501 -1.327 -5.684 1.00 1.49 53 HIS A O 4
ATOM 2155 N N . ARG A 1 54 ? 7.490 -1.315 -7.699 1.00 1.40 54 ARG A N 4
ATOM 2156 C CA . ARG A 1 54 ? 7.458 -2.767 -7.841 1.00 1.40 54 ARG A CA 4
ATOM 2157 C C . ARG A 1 54 ? 7.844 -3.544 -6.567 1.00 1.51 54 ARG A C 4
ATOM 2158 O O . ARG A 1 54 ? 8.744 -3.187 -5.818 1.00 2.60 54 ARG A O 4
ATOM 2168 N N . GLY A 1 55 ? 7.099 -4.624 -6.372 1.00 1.48 55 GLY A N 4
ATOM 2169 C CA . GLY A 1 55 ? 7.269 -5.507 -5.243 1.00 2.08 55 GLY A CA 4
ATOM 2170 C C . GLY A 1 55 ? 8.697 -5.910 -4.910 1.00 1.22 55 GLY A C 4
ATOM 2171 O O . GLY A 1 55 ? 9.347 -5.241 -4.109 1.00 1.09 55 GLY A O 4
ATOM 2173 N N . LYS A 1 56 ? 9.138 -6.994 -5.531 1.00 1.50 56 LYS A N 4
ATOM 2174 C CA . LYS A 1 56 ? 10.485 -7.489 -5.298 1.00 1.52 56 LYS A CA 4
ATOM 2175 C C . LYS A 1 56 ? 11.520 -6.371 -5.433 1.00 1.80 56 LYS A C 4
ATOM 2176 O O . LYS A 1 56 ? 11.635 -5.735 -6.481 1.00 2.12 56 LYS A O 4
ATOM 2184 N N . CYS A 1 57 ? 12.255 -6.161 -4.348 1.00 1.96 57 CYS A N 4
ATOM 2185 C CA . CYS A 1 57 ? 13.280 -5.132 -4.321 1.00 2.49 57 CYS A CA 4
ATOM 2186 C C . CYS A 1 57 ? 14.643 -5.792 -4.532 1.00 3.12 57 CYS A C 4
ATOM 2187 O O . CYS A 1 57 ? 15.429 -5.980 -3.608 1.00 2.95 57 CYS A O 4
ATOM 2203 N N . GLY A 1 2 ? -0.669 13.183 -12.837 1.00 2.33 2 GLY A N 5
ATOM 2204 C CA . GLY A 1 2 ? -1.794 12.261 -12.851 1.00 3.05 2 GLY A CA 5
ATOM 2205 C C . GLY A 1 2 ? -2.000 11.601 -11.487 1.00 2.83 2 GLY A C 5
ATOM 2206 O O . GLY A 1 2 ? -2.422 10.447 -11.404 1.00 2.84 2 GLY A O 5
ATOM 2208 N N . ALA A 1 3 ? -1.693 12.358 -10.444 1.00 3.08 3 ALA A N 5
ATOM 2209 C CA . ALA A 1 3 ? -1.836 11.868 -9.087 1.00 3.45 3 ALA A CA 5
ATOM 2210 C C . ALA A 1 3 ? -0.978 10.621 -8.873 1.00 2.48 3 ALA A C 5
ATOM 2211 O O . ALA A 1 3 ? -0.362 10.092 -9.799 1.00 3.72 3 ALA A O 5
ATOM 2215 N N . GLN A 1 4 ? -0.963 10.178 -7.625 1.00 1.60 4 GLN A N 5
ATOM 2216 C CA . GLN A 1 4 ? -0.197 9.000 -7.245 1.00 1.45 4 GLN A CA 5
ATOM 2217 C C . GLN A 1 4 ? -1.048 8.171 -6.282 1.00 1.39 4 GLN A C 5
ATOM 2218 O O . GLN A 1 4 ? -2.253 8.400 -6.185 1.00 2.48 4 GLN A O 5
ATOM 2226 N N . VAL A 1 5 ? -0.397 7.240 -5.603 1.00 1.19 5 VAL A N 5
ATOM 2227 C CA . VAL A 1 5 ? -1.099 6.389 -4.656 1.00 1.34 5 VAL A CA 5
ATOM 2228 C C . VAL A 1 5 ? -1.327 7.189 -3.374 1.00 0.74 5 VAL A C 5
ATOM 2229 O O . VAL A 1 5 ? -0.458 7.958 -2.974 1.00 1.27 5 VAL A O 5
ATOM 2236 N N . ASP A 1 6 ? -2.490 6.975 -2.778 1.00 0.74 6 ASP A N 5
ATOM 2237 C CA . ASP A 1 6 ? -2.829 7.678 -1.546 1.00 0.97 6 ASP A CA 5
ATOM 2238 C C . ASP A 1 6 ? -3.363 6.665 -0.537 1.00 1.44 6 ASP A C 5
ATOM 2239 O O . ASP A 1 6 ? -3.326 5.464 -0.805 1.00 1.94 6 ASP A O 5
ATOM 2246 N N . CYS A 1 7 ? -3.840 7.170 0.591 1.00 1.61 7 CYS A N 5
ATOM 2247 C CA . CYS A 1 7 ? -4.371 6.304 1.627 1.00 2.15 7 CYS A CA 5
ATOM 2248 C C . CYS A 1 7 ? -5.930 6.400 1.674 1.00 1.75 7 CYS A C 5
ATOM 2249 O O . CYS A 1 7 ? -6.652 5.471 1.357 1.00 1.43 7 CYS A O 5
ATOM 2254 N N . ALA A 1 8 ? -6.326 7.590 2.094 1.00 2.50 8 ALA A N 5
ATOM 2255 C CA . ALA A 1 8 ? -7.719 7.926 2.227 1.00 2.75 8 ALA A CA 5
ATOM 2256 C C . ALA A 1 8 ? -8.485 7.754 0.910 1.00 2.44 8 ALA A C 5
ATOM 2257 O O . ALA A 1 8 ? -9.693 7.542 0.933 1.00 2.60 8 ALA A O 5
ATOM 2261 N N . GLU A 1 9 ? -7.763 7.850 -0.186 1.00 2.43 9 GLU A N 5
ATOM 2262 C CA . GLU A 1 9 ? -8.333 7.716 -1.508 1.00 2.87 9 GLU A CA 5
ATOM 2263 C C . GLU A 1 9 ? -9.076 6.408 -1.743 1.00 2.27 9 GLU A C 5
ATOM 2264 O O . GLU A 1 9 ? -10.118 6.412 -2.401 1.00 2.77 9 GLU A O 5
ATOM 2272 N N . PHE A 1 10 ? -8.533 5.326 -1.208 1.00 1.47 10 PHE A N 5
ATOM 2273 C CA . PHE A 1 10 ? -9.159 4.019 -1.374 1.00 1.47 10 PHE A CA 5
ATOM 2274 C C . PHE A 1 10 ? -10.222 3.656 -0.349 1.00 1.15 10 PHE A C 5
ATOM 2275 O O . PHE A 1 10 ? -10.534 2.484 -0.098 1.00 1.88 10 PHE A O 5
ATOM 2286 N N . LYS A 1 11 ? -10.814 4.678 0.271 1.00 1.27 11 LYS A N 5
ATOM 2287 C CA . LYS A 1 11 ? -11.844 4.519 1.269 1.00 1.97 11 LYS A CA 5
ATOM 2288 C C . LYS A 1 11 ? -13.233 4.515 0.610 1.00 2.23 11 LYS A C 5
ATOM 2289 O O . LYS A 1 11 ? -14.188 5.050 1.181 1.00 3.96 11 LYS A O 5
ATOM 2297 N N . ASP A 1 12 ? -13.335 3.924 -0.572 1.00 1.70 12 ASP A N 5
ATOM 2298 C CA . ASP A 1 12 ? -14.587 3.856 -1.308 1.00 2.34 12 ASP A CA 5
ATOM 2299 C C . ASP A 1 12 ? -15.843 3.482 -0.538 1.00 1.56 12 ASP A C 5
ATOM 2300 O O . ASP A 1 12 ? -16.656 4.389 -0.272 1.00 2.94 12 ASP A O 5
ATOM 2307 N N . PRO A 1 13 ? -16.045 2.210 -0.166 1.00 1.52 13 PRO A N 5
ATOM 2308 C CA . PRO A 1 13 ? -15.134 1.109 -0.443 1.00 1.86 13 PRO A CA 5
ATOM 2309 C C . PRO A 1 13 ? -15.580 0.188 -1.569 1.00 1.55 13 PRO A C 5
ATOM 2310 O O . PRO A 1 13 ? -16.023 0.683 -2.608 1.00 2.41 13 PRO A O 5
ATOM 2315 N N . LYS A 1 14 ? -15.471 -1.110 -1.384 1.00 1.68 14 LYS A N 5
ATOM 2316 C CA . LYS A 1 14 ? -15.833 -2.156 -2.321 1.00 2.18 14 LYS A CA 5
ATOM 2317 C C . LYS A 1 14 ? -14.542 -2.744 -2.947 1.00 2.15 14 LYS A C 5
ATOM 2318 O O . LYS A 1 14 ? -14.462 -2.987 -4.144 1.00 2.93 14 LYS A O 5
ATOM 2326 N N . VAL A 1 15 ? -13.573 -2.948 -2.074 1.00 1.84 15 VAL A N 5
ATOM 2327 C CA . VAL A 1 15 ? -12.278 -3.494 -2.445 1.00 2.15 15 VAL A CA 5
ATOM 2328 C C . VAL A 1 15 ? -11.718 -4.132 -1.163 1.00 1.66 15 VAL A C 5
ATOM 2329 O O . VAL A 1 15 ? -11.595 -3.435 -0.158 1.00 1.97 15 VAL A O 5
ATOM 2336 N N . TYR A 1 16 ? -11.408 -5.415 -1.247 1.00 2.34 16 TYR A N 5
ATOM 2337 C CA . TYR A 1 16 ? -10.872 -6.111 -0.084 1.00 2.53 16 TYR A CA 5
ATOM 2338 C C . TYR A 1 16 ? -9.383 -5.832 0.135 1.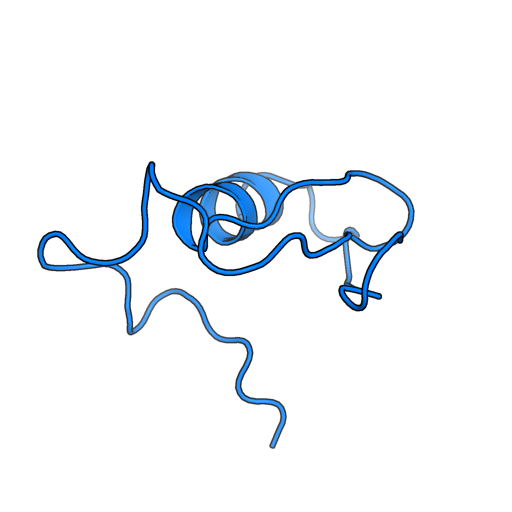00 1.59 16 TYR A C 5
ATOM 2339 O O . TYR A 1 16 ? -8.790 -4.986 -0.532 1.00 1.60 16 TYR A O 5
ATOM 2350 N N . CYS A 1 17 ? -8.816 -6.568 1.083 1.00 1.57 17 CYS A N 5
ATOM 2351 C CA . CYS A 1 17 ? -7.416 -6.421 1.409 1.00 1.37 17 CYS A CA 5
ATOM 2352 C C . CYS A 1 17 ? -6.690 -7.764 1.273 1.00 2.13 17 CYS A C 5
ATOM 2353 O O . CYS A 1 17 ? -7.307 -8.809 1.088 1.00 2.08 17 CYS A O 5
ATOM 2358 N N . THR A 1 18 ? -5.373 -7.676 1.373 1.00 3.66 18 THR A N 5
ATOM 2359 C CA . THR A 1 18 ? -4.501 -8.829 1.274 1.00 4.68 18 THR A CA 5
ATOM 2360 C C . THR A 1 18 ? -4.880 -9.808 0.166 1.00 3.63 18 THR A C 5
ATOM 2361 O O . THR A 1 18 ? -4.840 -11.019 0.390 1.00 3.52 18 THR A O 5
ATOM 2368 N N . ARG A 1 19 ? -5.232 -9.267 -0.985 1.00 3.25 19 ARG A N 5
ATOM 2369 C CA . ARG A 1 19 ? -5.614 -10.117 -2.117 1.00 2.58 19 ARG A CA 5
ATOM 2370 C C . ARG A 1 19 ? -5.106 -9.554 -3.443 1.00 1.80 19 ARG A C 5
ATOM 2371 O O . ARG A 1 19 ? -3.877 -9.502 -3.609 1.00 2.76 19 ARG A O 5
ATOM 2381 N N . GLU A 1 20 ? -5.974 -9.152 -4.353 1.00 2.16 20 GLU A N 5
ATOM 2382 C CA . GLU A 1 20 ? -5.564 -8.616 -5.626 1.00 2.92 20 GLU A CA 5
ATOM 2383 C C . GLU A 1 20 ? -5.288 -7.106 -5.655 1.00 2.44 20 GLU A C 5
ATOM 2384 O O . GLU A 1 20 ? -6.127 -6.379 -6.195 1.00 3.51 20 GLU A O 5
ATOM 2392 N N . SER A 1 21 ? -4.159 -6.690 -5.100 1.00 1.60 21 SER A N 5
ATOM 2393 C CA . SER A 1 21 ? -3.871 -5.253 -5.120 1.00 1.99 21 SER A CA 5
ATOM 2394 C C . SER A 1 21 ? -2.375 -4.898 -5.277 1.00 1.82 21 SER A C 5
ATOM 2395 O O . SER A 1 21 ? -1.832 -3.969 -4.700 1.00 2.38 21 SER A O 5
ATOM 2400 N N . ASN A 1 22 ? -1.742 -5.704 -6.113 1.00 1.80 22 ASN A N 5
ATOM 2401 C CA . ASN A 1 22 ? -0.348 -5.645 -6.492 1.00 2.43 22 ASN A CA 5
ATOM 2402 C C . ASN A 1 22 ? 0.722 -5.534 -5.427 1.00 1.86 22 ASN A C 5
ATOM 2403 O O . ASN A 1 22 ? 0.563 -4.866 -4.404 1.00 2.20 22 ASN A O 5
ATOM 2410 N N . PRO A 1 23 ? 1.882 -6.215 -5.666 1.00 1.52 23 PRO A N 5
ATOM 2411 C CA . PRO A 1 23 ? 2.996 -6.193 -4.725 1.00 1.30 23 PRO A CA 5
ATOM 2412 C C . PRO A 1 23 ? 3.799 -4.910 -4.924 1.00 1.16 23 PRO A C 5
ATOM 2413 O O . PRO A 1 23 ? 3.921 -4.439 -6.055 1.00 1.47 23 PRO A O 5
ATOM 2418 N N . HIS A 1 24 ? 4.322 -4.384 -3.826 1.00 0.89 24 HIS A N 5
ATOM 2419 C CA . HIS A 1 24 ? 5.108 -3.159 -3.901 1.00 0.83 24 HIS A CA 5
ATOM 2420 C C . HIS A 1 24 ? 6.086 -3.131 -2.730 1.00 0.73 24 HIS A C 5
ATOM 2421 O O . HIS A 1 24 ? 5.761 -3.635 -1.658 1.00 0.83 24 HIS A O 5
ATOM 2433 N N . CYS A 1 25 ? 7.249 -2.546 -2.968 1.00 0.68 25 CYS A N 5
ATOM 2434 C CA . CYS A 1 25 ? 8.261 -2.459 -1.930 1.00 0.87 25 CYS A CA 5
ATOM 2435 C C . CYS A 1 25 ? 7.879 -1.365 -0.936 1.00 1.03 25 CYS A C 5
ATOM 2436 O O . CYS A 1 25 ? 7.395 -0.310 -1.340 1.00 1.55 25 CYS A O 5
ATOM 2441 N N . GLY A 1 26 ? 8.111 -1.654 0.336 1.00 1.20 26 GLY A N 5
ATOM 2442 C CA . GLY A 1 26 ? 7.790 -0.689 1.383 1.00 1.46 26 GLY A CA 5
ATOM 2443 C C . GLY A 1 26 ? 9.086 -0.006 1.832 1.00 1.92 26 GLY A C 5
ATOM 2444 O O . GLY A 1 26 ? 10.147 -0.608 1.692 1.00 3.50 26 GLY A O 5
ATOM 2446 N N . SER A 1 27 ? 8.952 1.206 2.343 1.00 1.31 27 SER A N 5
ATOM 2447 C CA . SER A 1 27 ? 10.115 1.952 2.802 1.00 2.37 27 SER A CA 5
ATOM 2448 C C . SER A 1 27 ? 10.479 1.583 4.251 1.00 2.39 27 SER A C 5
ATOM 2449 O O . SER A 1 27 ? 10.188 2.291 5.207 1.00 3.97 27 SER A O 5
ATOM 2454 N N . ASN A 1 28 ? 11.132 0.432 4.345 1.00 1.78 28 ASN A N 5
ATOM 2455 C CA . ASN A 1 28 ? 11.575 -0.110 5.618 1.00 2.82 28 ASN A CA 5
ATOM 2456 C C . ASN A 1 28 ? 12.676 -1.135 5.278 1.00 2.92 28 ASN A C 5
ATOM 2457 O O . ASN A 1 28 ? 13.789 -1.096 5.788 1.00 3.85 28 ASN A O 5
ATOM 2464 N N . GLY A 1 29 ? 12.295 -2.047 4.389 1.00 2.64 29 GLY A N 5
ATOM 2465 C CA . GLY A 1 29 ? 13.176 -3.099 3.931 1.00 3.77 29 GLY A CA 5
ATOM 2466 C C . GLY A 1 29 ? 12.458 -4.439 3.781 1.00 3.55 29 GLY A C 5
ATOM 2467 O O . GLY A 1 29 ? 12.946 -5.468 4.247 1.00 3.99 29 GLY A O 5
ATOM 2469 N N . GLU A 1 30 ? 11.306 -4.387 3.127 1.00 2.96 30 GLU A N 5
ATOM 2470 C CA . GLU A 1 30 ? 10.511 -5.578 2.906 1.00 2.76 30 GLU A CA 5
ATOM 2471 C C . GLU A 1 30 ? 9.529 -5.370 1.747 1.00 2.17 30 GLU A C 5
ATOM 2472 O O . GLU A 1 30 ? 9.288 -4.250 1.292 1.00 1.90 30 GLU A O 5
ATOM 2480 N N . THR A 1 31 ? 8.977 -6.488 1.297 1.00 2.07 31 THR A N 5
ATOM 2481 C CA . THR A 1 31 ? 8.026 -6.463 0.206 1.00 1.56 31 THR A CA 5
ATOM 2482 C C . THR A 1 31 ? 6.608 -6.332 0.762 1.00 1.34 31 THR A C 5
ATOM 2483 O O . THR A 1 31 ? 6.098 -7.271 1.369 1.00 1.79 31 THR A O 5
ATOM 2490 N N . TYR A 1 32 ? 6.015 -5.168 0.537 1.00 1.08 32 TYR A N 5
ATOM 2491 C CA . TYR A 1 32 ? 4.663 -4.918 1.014 1.00 1.22 32 TYR A CA 5
ATOM 2492 C C . TYR A 1 32 ? 3.639 -5.573 0.081 1.00 0.86 32 TYR A C 5
ATOM 2493 O O . TYR A 1 32 ? 3.830 -5.629 -1.135 1.00 0.82 32 TYR A O 5
ATOM 2504 N N . GLY A 1 33 ? 2.567 -6.055 0.691 1.00 1.02 33 GLY A N 5
ATOM 2505 C CA . GLY A 1 33 ? 1.498 -6.709 -0.030 1.00 1.37 33 GLY A CA 5
ATOM 2506 C C . GLY A 1 33 ? 0.796 -5.852 -1.077 1.00 1.12 33 GLY A C 5
ATOM 2507 O O . GLY A 1 33 ? 1.405 -5.303 -1.992 1.00 1.60 33 GLY A O 5
ATOM 2509 N N . ASN A 1 34 ? -0.515 -5.750 -0.920 1.00 0.95 34 ASN A N 5
ATOM 2510 C CA . ASN A 1 34 ? -1.368 -4.996 -1.783 1.00 1.37 34 ASN A CA 5
ATOM 2511 C C . ASN A 1 34 ? -1.530 -3.592 -1.212 1.00 1.23 34 ASN A C 5
ATOM 2512 O O . ASN A 1 34 ? -0.946 -3.207 -0.203 1.00 1.28 34 ASN A O 5
ATOM 2519 N N . LYS A 1 35 ? -2.364 -2.840 -1.919 1.00 1.25 35 LYS A N 5
ATOM 2520 C CA . LYS A 1 35 ? -2.673 -1.473 -1.570 1.00 1.29 35 LYS A CA 5
ATOM 2521 C C . LYS A 1 35 ? -3.386 -1.388 -0.223 1.00 1.01 35 LYS A C 5
ATOM 2522 O O . LYS A 1 35 ? -3.034 -0.543 0.599 1.00 0.92 35 LYS A O 5
ATOM 2530 N N . CYS A 1 36 ? -4.365 -2.264 -0.036 1.00 1.03 36 CYS A N 5
ATOM 2531 C CA . CYS A 1 36 ? -5.113 -2.273 1.212 1.00 1.02 36 CYS A CA 5
ATOM 2532 C C . CYS A 1 36 ? -4.147 -2.536 2.374 1.00 0.78 36 CYS A C 5
ATOM 2533 O O . CYS A 1 36 ? -4.065 -1.726 3.295 1.00 0.72 36 CYS A O 5
ATOM 2538 N N . ALA A 1 37 ? -3.452 -3.658 2.286 1.00 0.75 37 ALA A N 5
ATOM 2539 C CA . ALA A 1 37 ? -2.503 -4.022 3.324 1.00 0.72 37 ALA A CA 5
ATOM 2540 C C . ALA A 1 37 ? -1.492 -2.893 3.524 1.00 0.56 37 ALA A C 5
ATOM 2541 O O . ALA A 1 37 ? -1.102 -2.604 4.654 1.00 0.77 37 ALA A O 5
ATOM 2545 N N . PHE A 1 38 ? -1.096 -2.287 2.414 1.00 0.61 38 PHE A N 5
ATOM 2546 C CA . PHE A 1 38 ? -0.136 -1.199 2.461 1.00 0.67 38 PHE A CA 5
ATOM 2547 C C . PHE A 1 38 ? -0.630 0.006 3.257 1.00 0.59 38 PHE A C 5
ATOM 2548 O O . PHE A 1 38 ? -0.041 0.311 4.291 1.00 0.70 38 PHE A O 5
ATOM 2559 N N . CYS A 1 39 ? -1.681 0.649 2.763 1.00 0.60 39 CYS A N 5
ATOM 2560 C CA . CYS A 1 39 ? -2.214 1.810 3.459 1.00 0.61 39 CYS A CA 5
ATOM 2561 C C . CYS A 1 39 ? -2.616 1.426 4.892 1.00 0.47 39 CYS A C 5
ATOM 2562 O O . CYS A 1 39 ? -2.267 2.140 5.833 1.00 0.68 39 CYS A O 5
ATOM 2567 N N . LYS A 1 40 ? -3.332 0.319 5.004 1.00 0.46 40 LYS A N 5
ATOM 2568 C CA . LYS A 1 40 ? -3.776 -0.152 6.308 1.00 0.67 40 LYS A CA 5
ATOM 2569 C C . LYS A 1 40 ? -2.598 -0.219 7.281 1.00 0.69 40 LYS A C 5
ATOM 2570 O O . LYS A 1 40 ? -2.743 0.161 8.441 1.00 0.88 40 LYS A O 5
ATOM 2578 N N . ALA A 1 41 ? -1.469 -0.700 6.778 1.00 0.61 41 ALA A N 5
ATOM 2579 C CA . ALA A 1 41 ? -0.282 -0.813 7.599 1.00 0.82 41 ALA A CA 5
ATOM 2580 C C . ALA A 1 41 ? 0.249 0.594 7.892 1.00 0.84 41 ALA A C 5
ATOM 2581 O O . ALA A 1 41 ? 0.380 0.988 9.041 1.00 0.93 41 ALA A O 5
ATOM 2585 N N . VAL A 1 42 ? 0.543 1.309 6.821 1.00 0.90 42 VAL A N 5
ATOM 2586 C CA . VAL A 1 42 ? 1.061 2.660 6.902 1.00 1.19 42 VAL A CA 5
ATOM 2587 C C . VAL A 1 42 ? 0.342 3.543 7.918 1.00 1.07 42 VAL A C 5
ATOM 2588 O O . VAL A 1 42 ? 0.997 4.413 8.495 1.00 1.15 42 VAL A O 5
ATOM 2595 N N . MET A 1 43 ? -0.944 3.295 8.096 1.00 1.12 43 MET A N 5
ATOM 2596 C CA . MET A 1 43 ? -1.704 4.100 9.053 1.00 1.46 43 MET A CA 5
ATOM 2597 C C . MET A 1 43 ? -0.992 4.164 10.407 1.00 1.31 43 MET A C 5
ATOM 2598 O O . MET A 1 43 ? -0.725 5.258 10.908 1.00 1.46 43 MET A O 5
ATOM 2605 N N . LYS A 1 44 ? -0.696 3.002 10.968 1.00 1.18 44 LYS A N 5
ATOM 2606 C CA . LYS A 1 44 ? -0.027 2.913 12.241 1.00 1.25 44 LYS A CA 5
ATOM 2607 C C . LYS A 1 44 ? 1.501 2.914 12.066 1.00 1.12 44 LYS A C 5
ATOM 2608 O O . LYS A 1 44 ? 2.188 3.826 12.510 1.00 2.22 44 LYS A O 5
ATOM 2616 N N . SER A 1 45 ? 1.986 1.873 11.416 1.00 1.69 45 SER A N 5
ATOM 2617 C CA . SER A 1 45 ? 3.381 1.631 11.118 1.00 1.54 45 SER A CA 5
ATOM 2618 C C . SER A 1 45 ? 4.399 2.237 12.078 1.00 1.53 45 SER A C 5
ATOM 2619 O O . SER A 1 45 ? 4.893 1.530 12.956 1.00 2.15 45 SER A O 5
ATOM 2624 N N . GLY A 1 46 ? 4.680 3.523 11.880 1.00 1.53 46 GLY A N 5
ATOM 2625 C CA . GLY A 1 46 ? 5.635 4.183 12.744 1.00 1.71 46 GLY A CA 5
ATOM 2626 C C . GLY A 1 46 ? 6.078 5.581 12.355 1.00 1.52 46 GLY A C 5
ATOM 2627 O O . GLY A 1 46 ? 6.514 6.332 13.234 1.00 1.77 46 GLY A O 5
ATOM 2629 N N . GLY A 1 47 ? 5.969 5.912 11.081 1.00 1.32 47 GLY A N 5
ATOM 2630 C CA . GLY A 1 47 ? 6.370 7.228 10.620 1.00 1.53 47 GLY A CA 5
ATOM 2631 C C . GLY A 1 47 ? 7.130 7.125 9.291 1.00 1.34 47 GLY A C 5
ATOM 2632 O O . GLY A 1 47 ? 8.334 6.888 9.261 1.00 2.76 47 GLY A O 5
ATOM 2634 N N . LYS A 1 48 ? 6.374 7.313 8.222 1.00 1.70 48 LYS A N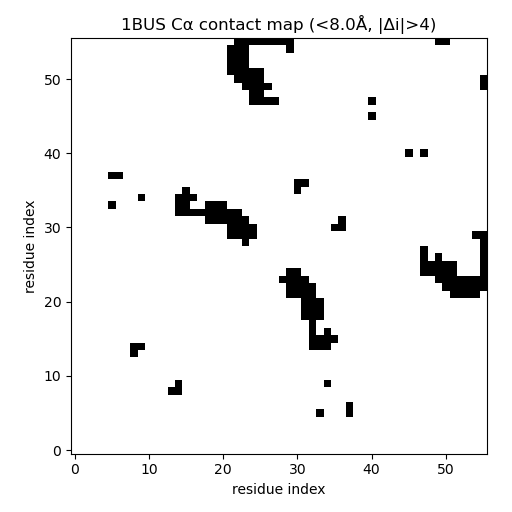 5
ATOM 2635 C CA . LYS A 1 48 ? 6.897 7.258 6.869 1.00 1.95 48 LYS A CA 5
ATOM 2636 C C . LYS A 1 48 ? 7.168 5.809 6.453 1.00 1.51 48 LYS A C 5
ATOM 2637 O O . LYS A 1 48 ? 8.143 5.189 6.869 1.00 1.50 48 LYS A O 5
ATOM 2645 N N . ILE A 1 49 ? 6.265 5.310 5.622 1.00 1.41 49 ILE A N 5
ATOM 2646 C CA . ILE A 1 49 ? 6.363 3.941 5.125 1.00 1.23 49 ILE A CA 5
ATOM 2647 C C . ILE A 1 49 ? 5.906 3.964 3.661 1.00 1.76 49 ILE A C 5
ATOM 2648 O O . ILE A 1 49 ? 5.040 3.197 3.245 1.00 3.06 49 ILE A O 5
ATOM 2656 N N . ASN A 1 50 ? 6.517 4.869 2.910 1.00 1.81 50 ASN A N 5
ATOM 2657 C CA . ASN A 1 50 ? 6.213 5.038 1.507 1.00 2.19 50 ASN A CA 5
ATOM 2658 C C . ASN A 1 50 ? 6.580 3.822 0.660 1.00 1.88 50 ASN A C 5
ATOM 2659 O O . ASN A 1 50 ? 7.323 2.937 1.081 1.00 1.53 50 ASN A O 5
ATOM 2666 N N . LEU A 1 51 ? 6.033 3.816 -0.548 1.00 2.25 51 LEU A N 5
ATOM 2667 C CA . LEU A 1 51 ? 6.274 2.734 -1.495 1.00 2.16 51 LEU A CA 5
ATOM 2668 C C . LEU A 1 51 ? 7.261 3.292 -2.526 1.00 1.74 51 LEU A C 5
ATOM 2669 O O . LEU A 1 51 ? 7.392 4.51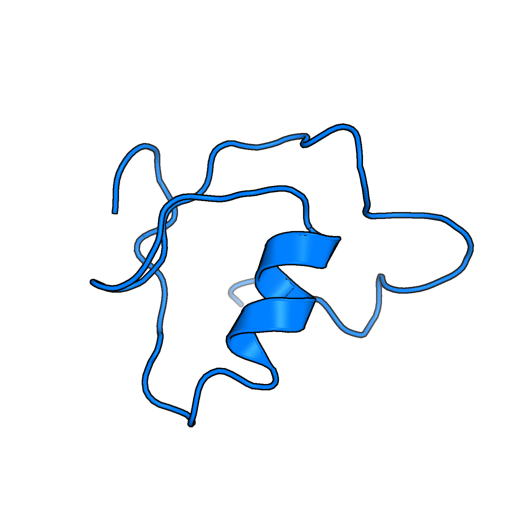4 -2.612 1.00 2.81 51 LEU A O 5
ATOM 2677 N N . LYS A 1 52 ? 7.911 2.398 -3.259 1.00 1.54 52 LYS A N 5
ATOM 2678 C CA . LYS A 1 52 ? 8.863 2.851 -4.254 1.00 2.51 52 LYS A CA 5
ATOM 2679 C C . LYS A 1 52 ? 9.032 1.916 -5.441 1.00 2.45 52 LYS A C 5
ATOM 2680 O O . LYS A 1 52 ? 8.438 2.157 -6.495 1.00 3.51 52 LYS A O 5
ATOM 2688 N N . HIS A 1 53 ? 9.835 0.874 -5.258 1.00 2.08 53 HIS A N 5
ATOM 2689 C CA . HIS A 1 53 ? 10.069 -0.079 -6.321 1.00 2.64 53 HIS A CA 5
ATOM 2690 C C . HIS A 1 53 ? 8.969 -1.155 -6.387 1.00 1.52 53 HIS A C 5
ATOM 2691 O O . HIS A 1 53 ? 8.407 -1.559 -5.374 1.00 1.54 53 HIS A O 5
ATOM 2703 N N . ARG A 1 54 ? 8.708 -1.581 -7.616 1.00 1.04 54 ARG A N 5
ATOM 2704 C CA . ARG A 1 54 ? 7.700 -2.593 -7.862 1.00 0.85 54 ARG A CA 5
ATOM 2705 C C . ARG A 1 54 ? 8.350 -3.974 -7.839 1.00 1.21 54 ARG A C 5
ATOM 2706 O O . ARG A 1 54 ? 9.024 -4.350 -8.797 1.00 2.63 54 ARG A O 5
ATOM 2716 N N . GLY A 1 55 ? 8.130 -4.688 -6.746 1.00 0.98 55 GLY A N 5
ATOM 2717 C CA . GLY A 1 55 ? 8.695 -6.021 -6.603 1.00 1.50 55 GLY A CA 5
ATOM 2718 C C . GLY A 1 55 ? 9.309 -6.183 -5.213 1.00 0.91 55 GLY A C 5
ATOM 2719 O O . GLY A 1 55 ? 8.952 -5.448 -4.296 1.00 0.67 55 GLY A O 5
ATOM 2721 N N . LYS A 1 56 ? 10.215 -7.144 -5.105 1.00 1.33 56 LYS A N 5
ATOM 2722 C CA . LYS A 1 56 ? 10.874 -7.400 -3.834 1.00 1.56 56 LYS A CA 5
ATOM 2723 C C . LYS A 1 56 ? 11.821 -6.233 -3.539 1.00 1.80 56 LYS A C 5
ATOM 2724 O O . LYS A 1 56 ? 12.691 -5.910 -4.346 1.00 2.34 56 LYS A O 5
ATOM 2732 N N . CYS A 1 57 ? 11.617 -5.631 -2.376 1.00 1.77 57 CYS A N 5
ATOM 2733 C CA . CYS A 1 57 ? 12.438 -4.507 -1.959 1.00 2.09 57 CYS A CA 5
ATOM 2734 C C . CYS A 1 57 ? 13.850 -5.005 -1.648 1.00 2.92 57 CYS A C 5
ATOM 2735 O O . CYS A 1 57 ? 14.108 -5.581 -0.593 1.00 3.70 57 CYS A O 5
#